Protein AF-A0A8I1QF24-F1 (afdb_monomer)

pLDDT: mean 82.17, std 10.07, range [38.69, 92.88]

Sequence (279 aa):
MTAKPRIFTRRELYDLIWSMPISKLATDFGISDRGLAKICERHRVTGPTRGYWAKLAAGKKVKQSIFREVDDPVLNRIIINSSLAQLPDGMEEVLKAAKAERIARRTLQPEETSASFEIVEQPHKAIAATARSLRGSKPNGWGVVSAVGEGMCGIAVHQRTAERVVSFLHQLASKLQERGFQLIPEGQRMALVVGPDKIAFTVTERSRGEKHEPTDDELELQAKYDQQADRARRRDDWSAYTSLFGKKAYPEIDIVYSGQLVFSVEGYSHGLRRTFADG

Secondary structure (DSSP, 8-state):
-PPPPEEE-HHHHHHHHHHS-HHHHHHHHTS-HHHHHHHHHHTT-PPPPTTHHHHHHTT----PPPPPP---HHHH-EEE--SSTTSPTTHHHHHHHHHHHHHHHHH--------PPPP-SS--TTTHHHHHHHHHSPP-TTSEEEE-STTSB-EEEEGGGHHHHHHHHHHHHHHHHHTT-EEEE-BSSEEEEETTEEEEEEEEEEEEEEE----HHHHHHHHHHHHHHHHHHHTT-HHHHHHHTT--SS-SEEEEEEEEEEEEEE-SSTTT-EEEE--

Foldseek 3Di:
DQDDKDKAFLVRLLVVLVVDPLCVVCVVLQHHSVVSVVLCVVLVRDHDDVCQVVCVVVVHDDDDDDDDDDPDPVSGIGIRGNPRRPDPPPVVVVVVVVVVVVVVVVVPPPPLPVPDFDQDPDADPLANQVLCQLVVDDADPQQWGFQADASHAQEIDHNVLSRVVRRVVRVVQVVCVVVVWHWHRRRNHIWIDDPPDTKTKHKYFDKDWDFDDDDPVQVVVLVVLVVQLVVCVVVVNPVSNVVSPPDHSDDRTRIDGPSKMKMWIDDPDPPRTDIDISD

Structure (mmCIF, N/CA/C/O backbone):
data_AF-A0A8I1QF24-F1
#
_entry.id   AF-A0A8I1QF24-F1
#
loop_
_atom_site.group_PDB
_atom_site.id
_atom_site.type_symbol
_atom_site.label_atom_id
_atom_site.label_alt_id
_atom_site.label_comp_id
_atom_site.label_asym_id
_atom_site.label_entity_id
_atom_site.label_seq_id
_atom_site.pdbx_PDB_ins_code
_atom_site.Cartn_x
_atom_site.Cartn_y
_atom_site.Cartn_z
_atom_site.occupancy
_atom_site.B_iso_or_equiv
_atom_site.auth_seq_id
_atom_site.auth_comp_id
_atom_site.auth_asym_id
_atom_site.auth_atom_id
_atom_site.pdbx_PDB_model_num
ATOM 1 N N . MET A 1 1 ? -5.418 11.807 -49.683 1.00 38.69 1 MET A N 1
ATOM 2 C CA . MET A 1 1 ? -4.218 11.170 -50.286 1.00 38.69 1 MET A CA 1
ATOM 3 C C . MET A 1 1 ? -3.925 9.890 -49.511 1.00 38.69 1 MET A C 1
ATOM 5 O O . MET A 1 1 ? -3.579 9.976 -48.343 1.00 38.69 1 MET A O 1
ATOM 9 N N . THR A 1 2 ? -4.126 8.710 -50.100 1.00 47.59 2 THR A N 1
ATOM 10 C CA . THR A 1 2 ? -3.905 7.417 -49.423 1.00 47.59 2 THR A CA 1
ATOM 11 C C . THR A 1 2 ? -2.427 7.244 -49.066 1.00 47.59 2 THR A C 1
ATOM 13 O O . THR A 1 2 ? -1.587 7.187 -49.966 1.00 47.59 2 THR A O 1
ATOM 16 N N . ALA A 1 3 ? -2.082 7.166 -47.776 1.00 60.09 3 ALA A N 1
ATOM 17 C CA . ALA A 1 3 ? -0.690 6.934 -47.389 1.00 60.09 3 ALA A CA 1
ATOM 18 C C . ALA A 1 3 ? -0.242 5.532 -47.821 1.00 60.09 3 ALA A C 1
ATOM 20 O O . ALA A 1 3 ? -0.889 4.527 -47.523 1.00 60.09 3 ALA A O 1
ATOM 21 N N . LYS A 1 4 ? 0.888 5.478 -48.528 1.00 70.94 4 LYS A N 1
ATOM 22 C CA . LYS A 1 4 ? 1.505 4.241 -49.007 1.00 70.94 4 LYS A CA 1
ATOM 23 C C . LYS A 1 4 ? 1.978 3.388 -47.814 1.00 70.94 4 LYS A C 1
ATOM 25 O O . LYS A 1 4 ? 2.558 3.950 -46.880 1.00 70.94 4 LYS A O 1
ATOM 30 N N . PRO A 1 5 ? 1.771 2.056 -47.830 1.00 79.94 5 PRO A N 1
ATOM 31 C CA . PRO A 1 5 ? 2.286 1.175 -46.787 1.00 79.94 5 PRO A CA 1
ATOM 32 C C . PRO A 1 5 ? 3.814 1.251 -46.733 1.00 79.94 5 PRO A C 1
ATOM 34 O O . PRO A 1 5 ? 4.480 1.198 -47.772 1.00 79.94 5 PRO A O 1
ATOM 37 N N . ARG A 1 6 ? 4.370 1.379 -45.525 1.00 87.12 6 ARG A N 1
ATOM 38 C CA . ARG A 1 6 ? 5.824 1.363 -45.321 1.00 87.12 6 ARG A CA 1
ATOM 39 C C . ARG A 1 6 ? 6.280 -0.077 -45.146 1.00 87.12 6 ARG A C 1
ATOM 41 O O . ARG A 1 6 ? 5.687 -0.819 -44.365 1.00 87.12 6 ARG A O 1
ATOM 48 N N . ILE A 1 7 ? 7.310 -0.462 -45.888 1.00 90.50 7 ILE A N 1
ATOM 49 C CA . ILE A 1 7 ? 7.887 -1.804 -45.846 1.00 90.50 7 ILE A CA 1
ATOM 50 C C . ILE A 1 7 ? 9.274 -1.675 -45.235 1.00 90.50 7 ILE A C 1
ATOM 52 O O . ILE A 1 7 ? 10.057 -0.850 -45.695 1.00 90.50 7 ILE A O 1
ATOM 56 N N . PHE A 1 8 ? 9.545 -2.476 -44.211 1.00 91.31 8 PHE A N 1
ATOM 57 C CA . PHE A 1 8 ? 10.828 -2.522 -43.523 1.00 91.31 8 PHE A CA 1
ATOM 58 C C . PHE A 1 8 ? 11.332 -3.954 -43.439 1.00 91.31 8 PHE A C 1
ATOM 60 O O . PHE A 1 8 ? 10.540 -4.899 -43.317 1.00 91.31 8 PHE A O 1
ATOM 67 N N . THR A 1 9 ? 12.651 -4.102 -43.423 1.00 92.50 9 THR A N 1
ATOM 68 C CA . THR A 1 9 ? 13.275 -5.341 -42.968 1.00 92.50 9 THR A CA 1
ATOM 69 C C . THR A 1 9 ? 13.287 -5.425 -41.442 1.00 92.50 9 THR A C 1
ATOM 71 O O . THR A 1 9 ? 13.170 -4.423 -40.727 1.00 92.50 9 THR A O 1
ATOM 74 N N . ARG A 1 10 ? 13.456 -6.638 -40.904 1.00 92.88 10 ARG A N 1
ATOM 75 C CA . ARG A 1 10 ? 13.591 -6.847 -39.453 1.00 92.88 10 ARG A CA 1
ATOM 76 C C . ARG A 1 10 ? 14.782 -6.080 -38.866 1.00 92.88 10 ARG A C 1
ATOM 78 O O . ARG A 1 10 ? 14.684 -5.573 -37.749 1.00 92.88 10 ARG A O 1
ATOM 85 N N . ARG A 1 11 ? 15.878 -5.977 -39.627 1.00 90.94 11 ARG A N 1
ATOM 86 C CA . ARG A 1 11 ? 17.074 -5.208 -39.263 1.00 90.94 11 ARG A CA 1
ATOM 87 C C . ARG A 1 11 ? 16.791 -3.710 -39.240 1.00 90.94 11 ARG A C 1
ATOM 89 O O . ARG A 1 11 ? 17.046 -3.068 -38.229 1.00 90.94 11 ARG A O 1
ATOM 96 N N . GLU A 1 12 ? 16.192 -3.182 -40.302 1.00 91.12 12 GLU A N 1
ATOM 97 C CA . GLU A 1 12 ? 15.838 -1.760 -40.394 1.00 91.12 12 GLU A CA 1
ATOM 98 C C . GLU A 1 12 ? 14.905 -1.330 -39.262 1.00 91.12 12 GLU A C 1
ATOM 100 O O . GLU A 1 12 ? 15.130 -0.301 -38.626 1.00 91.12 12 GLU A O 1
ATOM 105 N N . LEU A 1 13 ? 13.875 -2.131 -38.967 1.00 91.25 13 LEU A N 1
ATOM 106 C CA . LEU A 1 13 ? 12.952 -1.807 -37.884 1.00 91.25 13 LEU A CA 1
ATOM 107 C C . LEU A 1 13 ? 13.651 -1.835 -36.519 1.00 91.25 13 LEU A C 1
ATOM 109 O O . LEU A 1 13 ? 13.391 -0.971 -35.682 1.00 91.25 13 LEU A O 1
ATOM 113 N N . TYR A 1 14 ? 14.545 -2.802 -36.298 1.00 92.12 14 TYR A N 1
ATOM 114 C CA . TYR A 1 14 ? 15.377 -2.839 -35.101 1.00 92.12 14 TYR A CA 1
ATOM 115 C C . TYR A 1 14 ? 16.208 -1.550 -34.981 1.00 92.12 14 TYR A C 1
ATOM 117 O O . TYR A 1 14 ? 16.125 -0.871 -33.959 1.00 92.12 14 TYR A O 1
ATOM 125 N N . ASP A 1 15 ? 16.928 -1.151 -36.028 1.00 91.50 15 ASP A N 1
ATOM 126 C CA . ASP A 1 15 ? 17.779 0.046 -36.002 1.00 91.50 15 ASP A CA 1
ATOM 127 C C . ASP A 1 15 ? 16.986 1.332 -35.744 1.00 91.50 15 ASP A C 1
ATOM 129 O O . ASP A 1 15 ? 17.403 2.193 -34.963 1.00 91.50 15 ASP A O 1
ATOM 133 N N . LEU A 1 16 ? 15.784 1.435 -36.308 1.00 91.12 16 LEU A N 1
ATOM 134 C CA . LEU A 1 16 ? 14.881 2.555 -36.051 1.00 91.12 16 LEU A CA 1
ATOM 135 C C . LEU A 1 16 ? 14.471 2.624 -34.575 1.00 91.12 16 LEU A C 1
ATOM 137 O O . LEU A 1 16 ? 14.597 3.671 -33.943 1.00 91.12 16 LEU A O 1
ATOM 141 N N . ILE A 1 17 ? 14.053 1.503 -33.992 1.00 91.00 17 ILE A N 1
ATOM 142 C CA . ILE A 1 17 ? 13.599 1.430 -32.593 1.00 91.00 17 ILE A CA 1
ATOM 143 C C . ILE A 1 17 ? 14.720 1.729 -31.589 1.00 91.00 17 ILE A C 1
ATOM 145 O O . ILE A 1 17 ? 14.453 2.208 -30.482 1.00 91.00 17 ILE A O 1
ATOM 149 N N . TRP A 1 18 ? 15.968 1.445 -31.960 1.00 90.25 18 TRP A N 1
ATOM 150 C CA . TRP A 1 18 ? 17.142 1.745 -31.142 1.00 90.25 18 TRP A CA 1
ATOM 151 C C . TRP A 1 18 ? 17.725 3.140 -31.382 1.00 90.25 18 TRP A C 1
ATOM 153 O O . TRP A 1 18 ? 18.475 3.617 -30.533 1.00 90.25 18 TRP A O 1
ATOM 163 N N . SER A 1 19 ? 17.351 3.821 -32.469 1.00 89.12 19 SER A N 1
ATOM 164 C CA . SER A 1 19 ? 17.770 5.205 -32.739 1.00 89.12 19 SER A CA 1
ATOM 165 C C . SER A 1 19 ? 16.830 6.250 -32.136 1.00 89.12 19 SER A C 1
ATOM 167 O O . SER A 1 19 ? 17.284 7.332 -31.765 1.00 89.12 19 SER A O 1
ATOM 169 N N . MET A 1 20 ? 15.540 5.938 -31.964 1.00 88.50 20 MET A N 1
ATOM 170 C CA . MET A 1 20 ? 14.584 6.880 -31.378 1.00 88.50 20 MET A CA 1
ATOM 171 C C . MET A 1 20 ? 13.439 6.213 -30.593 1.00 88.50 20 MET A C 1
ATOM 173 O O . MET A 1 20 ? 13.141 5.034 -30.785 1.00 88.50 20 MET A O 1
ATOM 177 N N . PRO A 1 21 ? 12.752 6.957 -29.699 1.00 89.44 21 PRO A N 1
ATOM 178 C CA . PRO A 1 21 ? 11.626 6.426 -28.939 1.00 89.44 21 PRO A CA 1
ATOM 179 C C . PRO A 1 21 ? 10.495 5.891 -29.823 1.00 89.44 21 PRO A C 1
ATOM 181 O O . PRO A 1 21 ? 10.049 6.563 -30.752 1.00 89.44 21 PRO A O 1
ATOM 184 N N . ILE A 1 22 ? 9.958 4.724 -29.448 1.00 88.12 22 ILE A N 1
ATOM 185 C CA . ILE A 1 22 ? 8.816 4.065 -30.109 1.00 88.12 22 ILE A CA 1
ATOM 186 C C . ILE A 1 22 ? 7.623 5.016 -30.275 1.00 88.12 22 ILE A C 1
ATOM 188 O O . ILE A 1 22 ? 6.941 4.944 -31.288 1.00 88.12 22 ILE A O 1
ATOM 192 N N . SER A 1 23 ? 7.390 5.925 -29.325 1.00 86.94 23 SER A N 1
ATOM 193 C CA . SER A 1 23 ? 6.305 6.909 -29.402 1.00 86.94 23 SER A CA 1
ATOM 194 C C . SER A 1 23 ? 6.458 7.903 -30.558 1.00 86.94 23 SER A C 1
ATOM 196 O O . SER A 1 23 ? 5.472 8.271 -31.197 1.00 86.94 23 SER A O 1
ATOM 198 N N . LYS A 1 24 ? 7.694 8.311 -30.873 1.00 88.31 24 LYS A N 1
ATOM 199 C CA . LYS A 1 24 ? 7.975 9.166 -32.035 1.00 88.31 24 LYS A CA 1
ATOM 200 C C . LYS A 1 24 ? 7.776 8.386 -33.333 1.00 88.31 24 LYS A C 1
ATOM 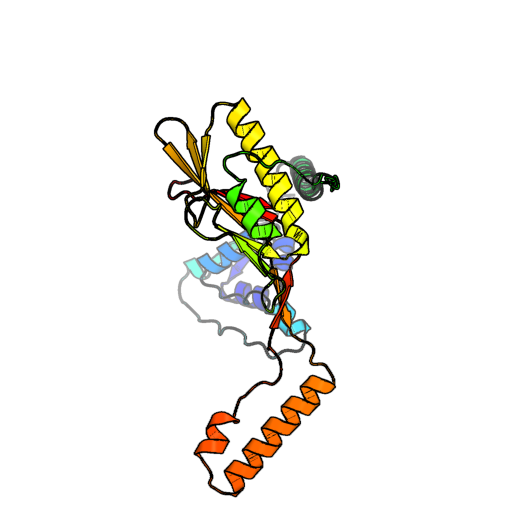202 O O . LYS A 1 24 ? 6.982 8.806 -34.165 1.00 88.31 24 LYS A O 1
ATOM 207 N N . LEU A 1 25 ? 8.377 7.198 -33.437 1.00 89.56 25 LEU A N 1
ATOM 208 C CA . LEU A 1 25 ? 8.222 6.325 -34.610 1.00 89.56 25 LEU A CA 1
ATOM 209 C C . LEU A 1 25 ? 6.763 5.985 -34.898 1.00 89.56 25 LEU A C 1
ATOM 211 O O . LEU A 1 25 ? 6.335 6.011 -36.043 1.00 89.56 25 LEU A O 1
ATOM 215 N N . ALA A 1 26 ? 5.988 5.664 -33.863 1.00 87.62 26 ALA A N 1
ATOM 216 C CA . ALA A 1 26 ? 4.581 5.330 -34.012 1.00 87.62 26 ALA A CA 1
ATOM 217 C C . ALA A 1 26 ? 3.787 6.515 -34.583 1.00 87.62 26 ALA A C 1
ATOM 219 O O . ALA A 1 26 ? 2.996 6.326 -35.509 1.00 87.62 26 ALA A O 1
ATOM 220 N N . THR A 1 27 ? 4.075 7.731 -34.106 1.00 86.06 27 THR A N 1
ATOM 221 C CA . THR A 1 27 ? 3.504 8.975 -34.643 1.00 86.06 27 THR A CA 1
ATOM 222 C C . THR A 1 27 ? 3.876 9.157 -36.117 1.00 86.06 27 THR A C 1
ATOM 224 O O . THR A 1 27 ? 2.988 9.333 -36.949 1.00 86.06 27 THR A O 1
ATOM 227 N N . ASP A 1 28 ? 5.157 9.006 -36.464 1.00 85.44 28 ASP A N 1
ATOM 228 C CA . ASP A 1 28 ? 5.651 9.136 -37.844 1.00 85.44 28 ASP A CA 1
ATOM 229 C C . ASP A 1 28 ? 5.072 8.072 -38.786 1.00 85.44 28 ASP A C 1
ATOM 231 O O . ASP A 1 28 ? 4.938 8.294 -39.993 1.00 85.44 28 ASP A O 1
ATOM 235 N N . PHE A 1 29 ? 4.751 6.894 -38.247 1.00 85.50 29 PHE A N 1
ATOM 236 C CA . PHE A 1 29 ? 4.163 5.766 -38.970 1.00 85.50 29 PHE A CA 1
ATOM 237 C C . PHE A 1 29 ? 2.630 5.825 -39.017 1.00 85.50 29 PHE A C 1
ATOM 239 O O . PHE A 1 29 ? 2.014 5.024 -39.720 1.00 85.50 29 PHE A O 1
ATOM 246 N N . GLY A 1 30 ? 2.005 6.765 -38.302 1.00 81.25 30 GLY A N 1
ATOM 247 C CA . GLY A 1 30 ? 0.552 6.904 -38.235 1.00 81.25 30 GLY A CA 1
ATOM 248 C C . GLY A 1 30 ? -0.147 5.733 -37.533 1.00 81.25 30 GLY A C 1
ATOM 249 O O . GLY A 1 30 ? -1.263 5.359 -37.906 1.00 81.25 30 GLY A O 1
ATOM 250 N N . ILE A 1 31 ? 0.515 5.126 -36.543 1.00 86.50 31 ILE A N 1
ATOM 251 C CA . ILE A 1 31 ? -0.003 4.021 -35.725 1.00 86.50 31 ILE A CA 1
ATOM 252 C C . ILE A 1 31 ? 0.159 4.325 -34.232 1.00 86.50 31 ILE A C 1
ATOM 254 O O . ILE A 1 31 ? 0.856 5.249 -33.834 1.00 86.50 31 ILE A O 1
ATOM 258 N N . SER A 1 32 ? -0.490 3.542 -33.371 1.00 85.19 32 SER A N 1
ATOM 259 C CA . SER A 1 32 ? -0.301 3.684 -31.921 1.00 85.19 32 SER A CA 1
ATOM 260 C C . SER A 1 32 ? 1.009 3.048 -31.448 1.00 85.19 32 SER A C 1
ATOM 262 O O . SER A 1 32 ? 1.427 2.021 -31.986 1.00 85.19 32 SER A O 1
ATOM 264 N N . ASP A 1 33 ? 1.593 3.574 -30.368 1.00 85.94 33 ASP A N 1
ATOM 265 C CA . ASP A 1 33 ? 2.784 3.018 -29.702 1.00 85.94 33 ASP A CA 1
ATOM 266 C C . ASP A 1 33 ? 2.629 1.521 -29.404 1.00 85.94 33 ASP A C 1
ATOM 268 O O . ASP A 1 33 ? 3.532 0.716 -29.634 1.00 85.94 33 ASP A O 1
ATOM 272 N N . ARG A 1 34 ? 1.439 1.124 -28.930 1.00 86.81 34 ARG A N 1
ATOM 273 C CA . ARG A 1 34 ? 1.103 -0.278 -28.649 1.00 86.81 34 ARG A CA 1
ATOM 274 C C . ARG A 1 34 ? 0.968 -1.100 -29.931 1.00 86.81 34 ARG A C 1
ATOM 276 O O . ARG A 1 34 ? 1.299 -2.281 -29.922 1.00 86.81 34 ARG A O 1
ATOM 283 N N . GLY A 1 35 ? 0.485 -0.498 -31.016 1.00 87.44 35 GLY A N 1
ATOM 284 C CA . GLY A 1 35 ? 0.449 -1.114 -32.340 1.00 87.44 35 GLY A CA 1
ATOM 285 C C . GLY A 1 35 ? 1.853 -1.399 -32.866 1.00 87.44 35 GLY A C 1
ATOM 286 O O . GLY A 1 35 ? 2.127 -2.530 -33.261 1.00 87.44 35 GLY A O 1
ATOM 287 N N . LEU A 1 36 ? 2.759 -0.420 -32.775 1.00 89.69 36 LEU A N 1
ATOM 288 C CA . LEU A 1 36 ? 4.158 -0.597 -33.165 1.00 89.69 36 LEU A CA 1
ATOM 289 C C . LEU A 1 36 ? 4.833 -1.671 -32.304 1.00 89.69 36 LEU A C 1
ATOM 291 O O . LEU A 1 36 ? 5.449 -2.582 -32.847 1.00 89.69 36 LEU A O 1
ATOM 295 N N . ALA A 1 37 ? 4.635 -1.650 -30.983 1.00 88.94 37 ALA A N 1
ATOM 296 C CA . ALA A 1 37 ? 5.172 -2.673 -30.085 1.00 88.94 37 ALA A CA 1
ATOM 297 C C . ALA A 1 37 ? 4.692 -4.095 -30.441 1.00 88.94 37 ALA A C 1
ATOM 299 O O . ALA A 1 37 ? 5.500 -5.020 -30.483 1.00 88.94 37 ALA A O 1
ATOM 300 N N . LYS A 1 38 ? 3.404 -4.266 -30.771 1.00 90.44 38 LYS A N 1
ATOM 301 C CA . LYS A 1 38 ? 2.852 -5.557 -31.224 1.00 90.44 38 LYS A CA 1
ATOM 302 C C . LYS A 1 38 ? 3.468 -6.035 -32.540 1.00 90.44 38 LYS A C 1
ATOM 304 O O . LYS A 1 38 ? 3.662 -7.234 -32.721 1.00 90.44 38 LYS A O 1
ATOM 309 N N . ILE A 1 39 ? 3.759 -5.118 -33.465 1.00 90.62 39 ILE A N 1
ATOM 310 C CA . ILE A 1 39 ? 4.460 -5.443 -34.716 1.00 90.62 39 ILE A CA 1
ATOM 311 C C . ILE A 1 39 ? 5.878 -5.932 -34.396 1.00 90.62 39 ILE A C 1
ATOM 313 O O . ILE A 1 39 ? 6.288 -6.979 -34.889 1.00 90.62 39 ILE A O 1
ATOM 317 N N . CYS A 1 40 ? 6.595 -5.239 -33.511 1.00 90.31 40 CYS A N 1
ATOM 318 C CA . CYS A 1 40 ? 7.940 -5.642 -33.093 1.00 90.31 40 CYS A CA 1
ATOM 319 C C . CYS A 1 40 ? 7.941 -7.040 -32.470 1.00 90.31 40 CYS A C 1
ATOM 321 O O . CYS A 1 40 ? 8.756 -7.880 -32.837 1.00 90.31 40 CYS A O 1
ATOM 323 N N . GLU A 1 41 ? 6.988 -7.308 -31.576 1.00 90.25 41 GLU A N 1
ATOM 324 C CA . GLU A 1 41 ? 6.818 -8.607 -30.925 1.00 90.25 41 GLU A CA 1
ATOM 325 C C . GLU A 1 41 ? 6.544 -9.723 -31.942 1.00 90.25 41 GLU A C 1
ATOM 327 O O . GLU A 1 41 ? 7.236 -10.743 -31.941 1.00 90.25 41 GLU A O 1
ATOM 332 N N . ARG A 1 42 ? 5.610 -9.501 -32.879 1.00 90.12 42 ARG A N 1
ATOM 333 C CA . ARG A 1 42 ? 5.282 -10.459 -33.948 1.00 90.12 42 ARG A CA 1
ATOM 334 C C . ARG A 1 42 ? 6.493 -10.801 -34.816 1.00 90.12 42 ARG A C 1
ATOM 336 O O . ARG A 1 42 ? 6.682 -11.962 -35.159 1.00 90.12 42 ARG A O 1
ATOM 343 N N . HIS A 1 43 ? 7.318 -9.804 -35.134 1.00 89.69 43 HIS A N 1
ATOM 344 C CA . HIS A 1 43 ? 8.525 -9.965 -35.951 1.00 89.69 43 HIS A CA 1
ATOM 345 C C . HIS A 1 43 ? 9.788 -10.267 -35.126 1.00 89.69 43 HIS A C 1
ATOM 347 O O . HIS A 1 43 ? 10.902 -10.250 -35.653 1.00 89.69 43 HIS A O 1
ATOM 353 N N . ARG A 1 44 ? 9.641 -10.558 -33.824 1.00 89.31 44 ARG A N 1
ATOM 354 C CA . ARG A 1 44 ? 10.745 -10.870 -32.900 1.00 89.31 44 ARG A CA 1
ATOM 355 C C . ARG A 1 44 ? 11.858 -9.814 -32.920 1.00 89.31 44 ARG A C 1
ATOM 357 O O . ARG A 1 44 ? 13.046 -10.137 -32.837 1.00 89.31 44 ARG A O 1
ATOM 364 N N . VAL A 1 45 ? 11.479 -8.550 -33.081 1.00 89.00 45 VAL A N 1
ATOM 365 C CA . VAL A 1 45 ? 12.363 -7.389 -32.978 1.00 89.00 45 VAL A CA 1
ATOM 366 C C . VAL A 1 45 ? 12.410 -6.972 -31.516 1.00 89.00 45 VAL A C 1
ATOM 368 O O . VAL A 1 45 ? 11.410 -6.534 -30.946 1.00 89.00 45 VAL A O 1
ATOM 371 N N . THR A 1 46 ? 13.573 -7.124 -30.889 1.00 88.50 46 THR A N 1
ATOM 372 C CA . THR A 1 46 ? 13.768 -6.702 -29.502 1.00 88.50 46 THR A CA 1
ATOM 373 C C . THR A 1 46 ? 13.926 -5.186 -29.443 1.00 88.50 46 THR A C 1
ATOM 375 O O . THR A 1 46 ? 14.822 -4.616 -30.065 1.00 88.50 46 THR A O 1
ATOM 378 N N . GLY A 1 47 ? 13.043 -4.530 -28.694 1.00 85.38 47 GLY A N 1
ATOM 379 C CA . GLY A 1 47 ? 13.095 -3.090 -28.453 1.00 85.38 47 GLY A CA 1
ATOM 380 C C . GLY A 1 47 ? 13.736 -2.725 -27.108 1.00 85.38 47 GLY A C 1
ATOM 381 O O . GLY A 1 47 ? 13.951 -3.596 -26.257 1.00 85.38 47 GLY A O 1
ATOM 382 N N . PRO A 1 48 ? 14.018 -1.432 -26.881 1.00 85.06 48 PRO A N 1
ATOM 383 C CA . PRO A 1 48 ? 14.515 -0.931 -25.613 1.00 85.06 48 PRO A CA 1
ATOM 384 C C . PRO A 1 48 ? 13.499 -1.170 -24.490 1.00 85.06 48 PRO A C 1
ATOM 386 O O . PRO A 1 48 ? 12.287 -1.028 -24.667 1.00 85.06 48 PRO A O 1
ATOM 389 N N . THR A 1 49 ? 13.998 -1.512 -23.301 1.00 82.44 49 THR A N 1
ATOM 390 C CA . THR A 1 49 ? 13.150 -1.724 -22.121 1.00 82.44 49 THR A CA 1
ATOM 391 C C . THR A 1 49 ? 12.487 -0.426 -21.664 1.00 82.44 49 THR A C 1
ATOM 393 O O . THR A 1 49 ? 12.941 0.685 -21.963 1.00 82.44 49 THR A O 1
ATOM 396 N N . ARG A 1 50 ? 11.402 -0.549 -20.888 1.00 77.75 50 ARG A N 1
ATOM 397 C CA . ARG A 1 50 ? 10.727 0.615 -20.306 1.00 77.75 50 ARG A CA 1
ATOM 398 C C . ARG A 1 50 ? 11.731 1.444 -19.497 1.00 77.75 50 ARG A C 1
ATOM 400 O O . ARG A 1 50 ? 12.397 0.940 -18.596 1.00 77.75 50 ARG A O 1
ATOM 407 N N . GLY A 1 51 ? 11.834 2.728 -19.837 1.00 81.56 51 GLY A N 1
ATOM 408 C CA . GLY A 1 51 ? 12.755 3.662 -19.190 1.00 81.56 51 GLY A CA 1
ATOM 409 C C . GLY A 1 51 ? 14.186 3.657 -19.737 1.00 81.56 51 GLY A C 1
ATOM 410 O O . GLY A 1 51 ? 14.998 4.414 -19.218 1.00 81.56 51 GLY A O 1
ATOM 411 N N . TYR A 1 52 ? 14.510 2.879 -20.779 1.00 88.25 52 TYR A N 1
ATOM 412 C CA . TYR A 1 52 ? 15.814 2.942 -21.461 1.00 88.25 52 TYR A CA 1
ATOM 413 C C . TYR A 1 52 ? 16.174 4.377 -21.872 1.00 88.25 52 TYR A C 1
ATOM 415 O O . TYR A 1 52 ? 17.213 4.888 -21.468 1.00 88.25 52 TYR A O 1
ATOM 423 N N . TRP A 1 53 ? 15.271 5.058 -22.584 1.00 87.19 53 TRP A N 1
ATOM 424 C CA . TRP A 1 53 ? 15.478 6.434 -23.049 1.00 87.19 53 TRP A CA 1
ATOM 425 C C . TRP A 1 53 ? 15.621 7.440 -21.900 1.00 87.19 53 TRP A C 1
ATOM 427 O O . TRP A 1 53 ? 16.446 8.342 -21.978 1.00 87.19 53 TRP A O 1
ATOM 437 N N . ALA A 1 54 ? 14.886 7.246 -20.800 1.00 87.19 54 ALA A N 1
ATOM 438 C CA . ALA A 1 54 ? 15.021 8.077 -19.603 1.00 87.19 54 ALA A CA 1
ATOM 439 C C . ALA A 1 54 ? 16.377 7.865 -18.906 1.00 87.19 54 ALA A C 1
ATOM 441 O O . ALA A 1 54 ? 17.006 8.821 -18.466 1.00 87.19 54 ALA A O 1
ATOM 442 N N . LYS A 1 55 ? 16.859 6.616 -18.835 1.00 87.06 55 LYS A N 1
ATOM 443 C CA . LYS A 1 55 ? 18.187 6.290 -18.292 1.00 87.06 55 LYS A CA 1
ATOM 444 C C . LYS A 1 55 ? 19.307 6.857 -19.166 1.00 87.06 55 LYS A C 1
ATOM 446 O O . LYS A 1 55 ? 20.264 7.386 -18.612 1.00 87.06 55 LYS A O 1
ATOM 451 N N . LEU A 1 56 ? 19.164 6.773 -20.491 1.00 86.62 56 LEU A N 1
ATOM 452 C CA . LEU A 1 56 ? 20.115 7.338 -21.449 1.00 86.62 56 LEU A CA 1
ATOM 453 C C . LEU A 1 56 ? 20.193 8.868 -21.315 1.00 86.62 56 LEU A C 1
ATOM 455 O O . LEU A 1 56 ? 21.286 9.408 -21.198 1.00 86.62 56 LEU A O 1
ATOM 459 N N . ALA A 1 57 ? 19.045 9.552 -21.239 1.00 87.06 57 ALA A N 1
ATOM 460 C CA . ALA A 1 57 ? 18.985 10.999 -21.012 1.00 87.06 57 ALA A CA 1
ATOM 461 C C . ALA A 1 57 ? 19.589 11.417 -19.658 1.00 87.06 57 ALA A C 1
ATOM 463 O O . ALA A 1 57 ? 20.203 12.471 -19.553 1.00 87.06 57 ALA A O 1
ATOM 464 N N . ALA A 1 58 ? 19.470 10.567 -18.634 1.00 89.06 58 ALA A N 1
ATOM 465 C CA . ALA A 1 58 ? 20.084 10.766 -17.321 1.00 89.06 58 ALA A CA 1
ATOM 466 C C . ALA A 1 58 ? 21.580 10.372 -17.260 1.00 89.06 58 ALA A C 1
ATOM 468 O O . ALA A 1 58 ? 22.119 10.216 -16.164 1.00 89.06 58 ALA A O 1
ATOM 469 N N . GLY A 1 59 ? 22.237 10.129 -18.402 1.00 89.00 59 GLY A N 1
ATOM 470 C CA . GLY A 1 59 ? 23.665 9.792 -18.480 1.00 89.00 59 GLY A CA 1
ATOM 471 C C . GLY A 1 59 ? 24.041 8.416 -17.916 1.00 89.00 59 GLY A C 1
ATOM 472 O O . GLY A 1 59 ? 25.218 8.132 -17.694 1.00 89.00 59 GLY A O 1
ATOM 473 N N . LYS A 1 60 ? 23.068 7.534 -17.656 1.00 86.25 60 LYS A N 1
ATOM 474 C CA . LYS A 1 60 ? 23.334 6.198 -17.104 1.00 86.25 60 LYS A CA 1
ATOM 475 C C . LYS A 1 60 ? 23.795 5.245 -18.204 1.00 86.25 60 LYS A C 1
ATOM 477 O O . LYS A 1 60 ? 23.258 5.245 -19.309 1.00 86.25 60 LYS A O 1
ATOM 482 N N . LYS A 1 61 ? 24.733 4.352 -17.869 1.00 84.62 61 LYS A N 1
ATOM 483 C CA . LYS A 1 61 ? 25.148 3.259 -18.760 1.00 84.62 61 LYS A CA 1
ATOM 484 C C . LYS A 1 61 ? 23.953 2.341 -19.038 1.00 84.62 61 LYS A C 1
ATOM 486 O O . LYS A 1 61 ? 23.420 1.709 -18.126 1.00 84.62 61 LYS A O 1
ATOM 491 N N . VAL A 1 62 ? 23.545 2.260 -20.299 1.00 85.69 62 VAL A N 1
ATOM 492 C CA . VAL A 1 62 ? 22.465 1.388 -20.773 1.00 85.69 62 VAL A CA 1
ATOM 493 C C . VAL A 1 62 ? 23.025 0.330 -21.720 1.00 85.69 62 VAL A C 1
ATOM 495 O O . VAL A 1 62 ? 23.997 0.575 -22.428 1.00 85.69 62 VAL A O 1
ATOM 498 N N . LYS A 1 63 ? 22.435 -0.869 -21.711 1.00 83.81 63 LYS A N 1
ATOM 499 C CA . LYS A 1 63 ? 22.822 -1.964 -22.608 1.00 83.81 63 LYS A CA 1
ATOM 500 C C . LYS A 1 63 ? 21.784 -2.111 -23.712 1.00 83.81 63 LYS A C 1
ATOM 502 O O . LYS A 1 63 ? 20.601 -2.284 -23.417 1.00 83.81 63 LYS A O 1
ATOM 507 N N . GLN A 1 64 ? 22.242 -2.069 -24.957 1.00 85.12 64 GLN A N 1
ATOM 508 C CA . GLN A 1 64 ? 21.433 -2.418 -26.117 1.00 85.12 64 GLN A CA 1
ATOM 509 C C . GLN A 1 64 ? 21.348 -3.942 -26.256 1.00 85.12 64 GLN A C 1
ATOM 511 O O . GLN A 1 64 ? 22.342 -4.645 -26.071 1.00 85.12 64 GLN A O 1
ATOM 516 N N . SER A 1 65 ? 20.154 -4.471 -26.538 1.00 83.25 65 SER A N 1
ATOM 517 C CA . SER A 1 65 ? 19.987 -5.911 -26.764 1.00 83.25 65 SER A CA 1
ATOM 518 C C . SER A 1 65 ? 20.619 -6.289 -28.096 1.00 83.25 65 SER A C 1
ATOM 520 O O . SER A 1 65 ? 20.307 -5.639 -29.086 1.00 83.25 65 SER A O 1
ATOM 522 N N . ILE A 1 66 ? 21.426 -7.342 -28.159 1.00 84.31 66 ILE A N 1
ATOM 523 C CA . ILE A 1 66 ? 22.044 -7.794 -29.414 1.00 84.31 66 ILE A CA 1
ATOM 524 C C . ILE A 1 66 ? 20.954 -8.222 -30.410 1.00 84.31 66 ILE A C 1
ATOM 526 O O . ILE A 1 66 ? 20.048 -8.979 -30.052 1.00 84.31 66 ILE A O 1
ATOM 530 N N . PHE A 1 67 ? 21.046 -7.749 -31.655 1.00 86.00 67 PHE A N 1
ATOM 531 C CA . PHE A 1 67 ? 20.190 -8.220 -32.742 1.00 86.00 67 PHE A CA 1
ATOM 532 C C . PHE A 1 67 ? 20.578 -9.652 -33.120 1.00 86.00 67 PHE A C 1
ATOM 534 O O . PHE A 1 67 ? 21.729 -9.913 -33.456 1.00 86.00 67 PHE A O 1
ATOM 541 N N . ARG A 1 68 ? 19.621 -10.581 -33.060 1.00 85.00 68 ARG A N 1
ATOM 542 C CA . ARG A 1 68 ? 19.812 -11.952 -33.546 1.00 85.00 68 ARG A CA 1
ATOM 543 C C . ARG A 1 68 ? 19.227 -12.079 -34.938 1.00 85.00 68 ARG A C 1
ATOM 545 O O . ARG A 1 68 ? 18.007 -11.963 -35.080 1.00 85.00 68 ARG A O 1
ATOM 552 N N . GLU A 1 69 ? 20.071 -12.353 -35.921 1.00 83.94 69 GLU A N 1
ATOM 553 C CA . GLU A 1 69 ? 19.633 -12.703 -37.270 1.00 83.94 69 GLU A CA 1
ATOM 554 C C . GLU A 1 69 ? 18.844 -14.014 -37.250 1.00 83.94 69 GLU A C 1
ATOM 556 O O . GLU A 1 69 ? 19.139 -14.936 -36.490 1.00 83.94 69 GLU A O 1
ATOM 561 N N . VAL A 1 70 ? 17.758 -14.036 -38.017 1.00 85.00 70 VAL A N 1
ATOM 562 C CA . VAL A 1 70 ? 16.895 -15.202 -38.202 1.00 85.00 70 VAL A CA 1
ATOM 563 C C . VAL A 1 70 ? 16.534 -15.214 -39.677 1.00 85.00 70 VAL A C 1
ATOM 565 O O . VAL A 1 70 ? 15.926 -14.254 -40.158 1.00 85.00 70 VAL A O 1
ATOM 568 N N . ASP A 1 71 ? 16.895 -16.289 -40.368 1.00 79.81 71 ASP A N 1
ATOM 569 C CA . ASP A 1 71 ? 16.545 -16.507 -41.771 1.00 79.81 71 ASP A CA 1
ATOM 570 C C . ASP A 1 71 ? 15.113 -17.031 -41.882 1.00 79.81 71 ASP A C 1
ATOM 572 O O . ASP A 1 71 ? 14.856 -18.205 -42.130 1.00 79.81 71 ASP A O 1
ATOM 576 N N . ASP A 1 72 ? 14.160 -16.130 -41.652 1.00 86.56 72 ASP A N 1
ATOM 577 C CA . ASP A 1 72 ? 12.740 -16.372 -41.885 1.00 86.56 72 ASP A CA 1
ATOM 578 C C . ASP A 1 72 ? 12.179 -15.252 -42.784 1.00 86.56 72 ASP A C 1
ATOM 580 O O . ASP A 1 72 ? 12.096 -14.091 -42.352 1.00 86.56 72 ASP A O 1
ATOM 584 N N . PRO A 1 73 ? 11.778 -15.568 -44.031 1.00 85.00 73 PRO A N 1
ATOM 585 C CA . PRO A 1 73 ? 11.218 -14.596 -44.969 1.00 85.00 73 PRO A CA 1
ATOM 586 C C . PRO A 1 73 ? 9.979 -13.862 -44.437 1.00 85.00 73 PRO A C 1
ATOM 588 O O . PRO A 1 73 ? 9.758 -12.698 -44.778 1.00 85.00 73 PRO A O 1
ATOM 591 N N . VAL A 1 74 ? 9.178 -14.513 -43.587 1.00 84.12 74 VAL A N 1
ATOM 592 C CA . VAL A 1 74 ? 7.958 -13.936 -43.007 1.00 84.12 74 VAL A CA 1
ATOM 593 C C . VAL A 1 74 ? 8.311 -12.914 -41.930 1.00 84.12 74 VAL A C 1
ATOM 595 O O . VAL A 1 74 ? 7.715 -11.838 -41.867 1.00 84.12 74 VAL A O 1
ATOM 598 N N . LEU A 1 75 ? 9.313 -13.211 -41.099 1.00 86.94 75 LEU A N 1
ATOM 599 C CA . LEU A 1 75 ? 9.773 -12.280 -40.066 1.00 86.94 75 LEU A CA 1
ATOM 600 C C . LEU A 1 75 ? 10.519 -11.087 -40.666 1.00 86.94 75 LEU A C 1
ATOM 602 O O . LEU A 1 75 ? 10.414 -9.984 -40.128 1.00 86.94 75 LEU A O 1
ATOM 606 N N . ASN A 1 76 ? 11.227 -11.294 -41.778 1.00 90.00 76 ASN A N 1
ATOM 607 C CA . ASN A 1 76 ? 12.029 -10.265 -42.432 1.00 90.00 76 ASN A CA 1
ATOM 608 C C . ASN A 1 76 ? 11.226 -9.259 -43.254 1.00 90.00 76 ASN A C 1
ATOM 610 O O . ASN A 1 76 ? 11.774 -8.212 -43.582 1.00 90.00 76 ASN A O 1
ATOM 614 N N . ARG A 1 77 ? 9.948 -9.514 -43.551 1.00 90.75 77 ARG A N 1
ATOM 615 C CA . ARG A 1 77 ? 9.096 -8.566 -44.278 1.00 90.75 77 ARG A CA 1
ATOM 616 C C . ARG A 1 77 ? 8.051 -7.948 -43.358 1.00 90.75 77 ARG A C 1
ATOM 618 O O . ARG A 1 77 ? 7.024 -8.557 -43.073 1.00 90.75 77 ARG A O 1
ATOM 625 N N . ILE A 1 78 ? 8.285 -6.706 -42.943 1.00 90.25 78 ILE A N 1
ATOM 626 C CA . ILE A 1 78 ? 7.386 -5.970 -42.051 1.00 90.25 78 ILE A CA 1
ATOM 627 C C . ILE A 1 78 ? 6.641 -4.912 -42.851 1.00 90.25 78 ILE A C 1
ATOM 629 O O . ILE A 1 78 ? 7.258 -4.059 -43.482 1.00 90.25 78 ILE A O 1
ATOM 633 N N . ILE A 1 79 ? 5.310 -4.953 -42.817 1.00 88.81 79 ILE A N 1
ATOM 634 C CA . ILE A 1 79 ? 4.457 -3.975 -43.497 1.00 88.81 79 ILE A CA 1
ATOM 635 C C . ILE A 1 79 ? 3.695 -3.191 -42.437 1.00 88.81 79 ILE A C 1
ATOM 637 O O . ILE A 1 79 ? 2.914 -3.759 -41.671 1.00 88.81 79 ILE A O 1
ATOM 641 N N . ILE A 1 80 ? 3.927 -1.882 -42.393 1.00 88.00 80 ILE A N 1
ATOM 642 C CA . ILE A 1 80 ? 3.250 -0.966 -41.483 1.00 88.00 80 ILE A CA 1
ATOM 643 C C . ILE A 1 80 ? 2.279 -0.112 -42.292 1.00 88.00 80 ILE A C 1
ATOM 645 O O . ILE A 1 80 ? 2.676 0.751 -43.080 1.00 88.00 80 ILE A O 1
ATOM 649 N N . ASN A 1 81 ? 0.991 -0.365 -42.073 1.00 81.44 81 ASN A N 1
ATOM 650 C CA . ASN A 1 81 ? -0.090 0.433 -42.634 1.00 81.44 81 ASN A CA 1
ATOM 651 C C . ASN A 1 81 ? -0.406 1.578 -41.670 1.00 81.44 81 ASN A C 1
ATOM 653 O O . ASN A 1 81 ? -0.656 1.335 -40.488 1.00 81.44 81 ASN A O 1
ATOM 657 N N . SER A 1 82 ? -0.418 2.814 -42.174 1.00 72.38 82 SER A N 1
ATOM 658 C CA . SER A 1 82 ? -0.899 3.956 -41.396 1.00 72.38 82 SER A CA 1
ATOM 659 C C . SER A 1 82 ? -2.402 3.800 -41.185 1.00 72.38 82 SER A C 1
ATOM 661 O O . SER A 1 82 ? -3.190 3.957 -42.118 1.00 72.38 82 SER A O 1
ATOM 663 N N . SER A 1 83 ? -2.796 3.467 -39.955 1.00 65.50 83 SER A N 1
ATOM 664 C CA . SER A 1 83 ? -4.207 3.340 -39.576 1.00 65.50 83 SER A CA 1
ATOM 665 C C . SER A 1 83 ? -4.921 4.689 -39.624 1.00 65.50 83 SER A C 1
ATOM 667 O O . SER A 1 83 ? -6.137 4.713 -39.767 1.00 65.50 83 SER A O 1
ATOM 669 N N . LEU A 1 84 ? -4.181 5.794 -39.486 1.00 59.09 84 LEU A N 1
ATOM 670 C CA . LEU A 1 84 ? -4.733 7.147 -39.515 1.00 59.09 84 LEU A CA 1
ATOM 671 C C . LEU A 1 84 ? -5.004 7.642 -40.941 1.00 59.09 84 LEU A C 1
ATOM 673 O O . LEU A 1 84 ? -5.969 8.359 -41.162 1.00 59.09 84 LEU A O 1
ATOM 677 N N . ALA A 1 85 ? -4.201 7.226 -41.922 1.00 57.62 85 ALA A N 1
ATOM 678 C CA . ALA A 1 85 ? -4.339 7.684 -43.307 1.00 57.62 85 ALA A CA 1
ATOM 679 C C . ALA A 1 85 ? -5.386 6.919 -44.138 1.00 57.62 85 ALA A C 1
ATOM 681 O O . ALA A 1 85 ? -5.611 7.255 -45.300 1.00 57.62 85 ALA A O 1
ATOM 682 N N . GLN A 1 86 ? -5.970 5.861 -43.572 1.00 60.56 86 GLN A N 1
ATOM 683 C CA . GLN A 1 86 ? -7.066 5.088 -44.169 1.00 60.56 86 GLN A CA 1
ATOM 684 C C . GLN A 1 86 ? -8.436 5.482 -43.594 1.00 60.56 86 GLN A C 1
ATOM 686 O O . GLN A 1 86 ? -9.446 4.884 -43.961 1.00 60.56 86 GLN A O 1
ATOM 691 N N . LEU A 1 87 ? -8.479 6.454 -42.678 1.00 61.84 87 LEU A N 1
ATOM 692 C CA . LEU A 1 87 ? -9.729 6.942 -42.109 1.00 61.84 87 LEU A CA 1
ATOM 693 C C . LEU A 1 87 ? -10.454 7.832 -43.132 1.00 61.84 87 LEU A C 1
ATOM 695 O O . LEU A 1 87 ? -9.804 8.667 -43.761 1.00 61.84 87 LEU A O 1
ATOM 699 N N . PRO A 1 88 ? -11.779 7.676 -43.297 1.00 67.88 88 PRO A N 1
ATOM 700 C CA . PRO A 1 88 ? -12.591 8.609 -44.068 1.00 67.88 88 PRO A CA 1
ATOM 701 C C . PRO A 1 88 ? -12.482 10.033 -43.512 1.00 67.88 88 PRO A C 1
ATOM 703 O O . PRO A 1 88 ? -12.427 10.221 -42.288 1.00 67.88 88 PRO A O 1
ATOM 706 N N . ASP A 1 89 ? -12.490 11.022 -44.407 1.00 66.00 89 ASP A N 1
ATOM 707 C CA . ASP A 1 89 ? -12.479 12.440 -44.044 1.00 66.00 89 ASP A CA 1
ATOM 708 C C . ASP A 1 89 ? -13.652 12.737 -43.080 1.00 66.00 89 ASP A C 1
ATOM 710 O O . ASP A 1 89 ? -14.801 12.395 -43.357 1.00 66.00 89 ASP A O 1
ATOM 714 N N . GLY A 1 90 ? -13.349 13.300 -41.901 1.00 68.62 90 GLY A N 1
ATOM 715 C CA . GLY A 1 90 ? -14.314 13.596 -40.824 1.00 68.62 90 GLY A CA 1
ATOM 716 C C . GLY A 1 90 ? -14.189 12.730 -39.558 1.00 68.62 90 GLY A C 1
ATOM 717 O O . GLY A 1 90 ? -14.496 13.194 -38.461 1.00 68.62 90 GLY A O 1
ATOM 718 N N . MET A 1 91 ? -13.647 11.506 -39.638 1.00 68.38 91 MET A N 1
ATOM 719 C CA . MET A 1 91 ? -13.469 10.649 -38.445 1.00 68.38 91 MET A CA 1
ATOM 720 C C . MET A 1 91 ? -12.340 11.143 -37.520 1.00 68.38 91 MET A C 1
ATOM 722 O O . MET A 1 91 ? -12.316 10.848 -36.322 1.00 68.38 91 MET A O 1
ATOM 726 N N . GLU A 1 92 ? -11.399 11.924 -38.056 1.00 66.75 92 GLU A N 1
ATOM 727 C CA . GLU A 1 92 ? -10.302 12.508 -37.281 1.00 66.75 92 GLU A CA 1
ATOM 728 C C . GLU A 1 92 ? -10.812 13.487 -36.209 1.00 66.75 92 GLU A C 1
ATOM 730 O O . GLU A 1 92 ? -10.321 13.481 -35.078 1.00 66.75 92 GLU A O 1
ATOM 735 N N . GLU A 1 93 ? -11.835 14.280 -36.530 1.00 74.75 93 GLU A N 1
ATOM 736 C CA . GLU A 1 93 ? -12.469 15.214 -35.594 1.00 74.75 93 GLU A CA 1
ATOM 737 C C . GLU A 1 93 ? -13.216 14.468 -34.487 1.00 74.75 93 GLU A C 1
ATOM 739 O O . GLU A 1 93 ? -13.062 14.795 -33.310 1.00 74.75 93 GLU A O 1
ATOM 744 N N . VAL A 1 94 ? -13.925 13.391 -34.840 1.00 78.69 94 VAL A N 1
ATOM 745 C CA . VAL A 1 94 ? -14.621 12.517 -33.883 1.00 78.69 94 VAL A CA 1
ATOM 746 C C . VAL A 1 94 ? -13.634 11.880 -32.900 1.00 78.69 94 VAL A C 1
ATOM 748 O O . VAL A 1 94 ? -13.872 11.866 -31.692 1.00 78.69 94 VAL A O 1
ATOM 751 N N . LEU A 1 95 ? -12.486 11.392 -33.382 1.00 73.19 95 LEU A N 1
ATOM 752 C CA . LEU A 1 95 ? -11.447 10.812 -32.525 1.00 73.19 95 LEU A CA 1
ATOM 753 C C . LEU A 1 95 ? -10.778 11.861 -31.626 1.00 73.19 95 LEU A C 1
ATOM 755 O O . LEU A 1 95 ? -10.495 11.571 -30.459 1.00 73.19 95 LEU A O 1
ATOM 759 N N . LYS A 1 96 ? -10.534 13.076 -32.138 1.00 76.94 96 LYS A N 1
ATOM 760 C CA . LYS A 1 96 ? -10.013 14.199 -31.339 1.00 76.94 96 LYS A CA 1
ATOM 761 C C . LYS A 1 96 ? -11.001 14.589 -30.240 1.00 76.94 96 LYS A C 1
ATOM 763 O O . LYS A 1 96 ? -10.588 14.686 -29.083 1.00 76.94 96 LYS A O 1
ATOM 768 N N . ALA A 1 97 ? -12.285 14.718 -30.570 1.00 80.69 97 ALA A N 1
ATOM 769 C CA . ALA A 1 97 ? -13.351 15.019 -29.619 1.00 80.69 97 ALA A CA 1
ATOM 770 C C . ALA A 1 97 ? -13.487 13.925 -28.547 1.00 80.69 97 ALA A C 1
ATOM 772 O O . ALA A 1 97 ? -13.450 14.230 -27.360 1.00 80.69 97 ALA A O 1
ATOM 773 N N . ALA A 1 98 ? -13.514 12.645 -28.933 1.00 79.25 98 ALA A N 1
ATOM 774 C CA . ALA A 1 98 ? -13.588 11.526 -27.989 1.00 79.25 98 ALA A CA 1
ATOM 775 C C . ALA A 1 98 ? -12.358 11.445 -27.065 1.00 79.25 98 ALA A C 1
ATOM 777 O O . ALA A 1 98 ? -12.467 11.117 -25.880 1.00 79.25 98 ALA A O 1
ATOM 778 N N . LYS A 1 99 ? -11.161 11.757 -27.582 1.00 78.31 99 LYS A N 1
ATOM 779 C CA . LYS A 1 99 ? -9.938 11.830 -26.770 1.00 78.31 99 LYS A CA 1
ATOM 780 C C . LYS A 1 99 ? -9.995 13.004 -25.790 1.00 78.31 99 LYS A C 1
ATOM 782 O O . LYS A 1 99 ? -9.609 12.821 -24.637 1.00 78.31 99 LYS A O 1
ATOM 787 N N . ALA A 1 100 ? -10.492 14.163 -26.222 1.00 79.25 100 ALA A N 1
ATOM 788 C CA . ALA A 1 100 ? -10.682 15.334 -25.371 1.00 79.25 100 ALA A CA 1
ATOM 789 C C . ALA A 1 100 ? -11.728 15.071 -24.279 1.00 79.25 100 ALA A C 1
ATOM 791 O O . ALA A 1 100 ? -11.458 15.334 -23.113 1.00 79.25 100 ALA A O 1
ATOM 792 N N . GLU A 1 101 ? -12.857 14.447 -24.619 1.00 78.88 101 GLU A N 1
ATOM 793 C CA . GLU A 1 101 ? -13.890 14.045 -23.661 1.00 78.88 101 GLU A CA 1
ATOM 794 C C . GLU A 1 101 ? -13.348 13.031 -22.645 1.00 78.88 101 GLU A C 1
ATOM 796 O O . GLU A 1 101 ? -13.586 13.150 -21.447 1.00 78.88 101 GLU A O 1
ATOM 801 N N . ARG A 1 102 ? -12.551 12.052 -23.089 1.00 74.94 102 ARG A N 1
ATOM 802 C CA . ARG A 1 102 ? -11.906 11.087 -22.187 1.00 74.94 102 ARG A CA 1
ATOM 803 C C . ARG A 1 102 ? -10.915 11.757 -21.236 1.00 74.94 102 ARG A C 1
ATOM 805 O O . ARG A 1 102 ? -10.810 11.335 -20.086 1.00 74.94 102 ARG A O 1
ATOM 812 N N . ILE A 1 103 ? -10.170 12.755 -21.713 1.00 75.12 103 ILE A N 1
ATOM 813 C CA . ILE A 1 103 ? -9.276 13.553 -20.869 1.00 75.12 103 ILE A CA 1
ATOM 814 C C . ILE A 1 103 ? -10.118 14.357 -19.879 1.00 75.12 103 ILE A C 1
ATOM 816 O O . ILE A 1 103 ? -9.880 14.229 -18.688 1.00 75.12 103 ILE A O 1
ATOM 820 N N . ALA A 1 104 ? -11.148 15.069 -20.338 1.00 75.19 104 ALA A N 1
ATOM 821 C CA . ALA A 1 104 ? -12.053 15.840 -19.490 1.00 75.19 104 ALA A CA 1
ATOM 822 C C . ALA A 1 104 ? -12.702 14.972 -18.401 1.00 75.19 104 ALA A C 1
ATOM 824 O O . ALA A 1 104 ? -12.616 15.317 -17.232 1.00 75.19 104 ALA A O 1
ATOM 825 N N . ARG A 1 105 ? -13.229 13.784 -18.734 1.00 69.00 105 ARG A N 1
ATOM 826 C CA . ARG A 1 105 ? -13.748 12.813 -17.749 1.00 69.00 105 ARG A CA 1
ATOM 827 C C . ARG A 1 105 ? -12.698 12.332 -16.745 1.00 69.00 105 ARG A C 1
ATOM 829 O O . ARG A 1 105 ? -13.063 11.923 -15.653 1.00 69.00 105 ARG A O 1
ATOM 836 N N . ARG A 1 106 ? -11.412 12.324 -17.110 1.00 62.62 106 ARG A N 1
ATOM 837 C CA . ARG A 1 106 ? -10.315 11.969 -16.195 1.00 62.62 106 ARG A CA 1
ATOM 838 C C . ARG A 1 106 ? -9.900 13.145 -15.309 1.00 62.62 106 ARG A C 1
ATOM 840 O O . ARG A 1 106 ? -9.406 12.910 -14.215 1.00 62.62 106 ARG A O 1
ATOM 847 N N . THR A 1 107 ? -10.051 14.373 -15.799 1.00 60.00 107 THR A N 1
ATOM 848 C CA . THR A 1 107 ? -9.722 15.607 -15.071 1.00 60.00 107 THR A CA 1
ATOM 849 C C . THR A 1 107 ? -10.872 16.079 -14.181 1.00 60.00 107 THR A C 1
ATOM 851 O O . THR A 1 107 ? -10.624 16.752 -13.192 1.00 60.00 107 THR A O 1
ATOM 854 N N . LEU A 1 108 ? -12.109 15.680 -14.486 1.00 56.03 108 LEU A N 1
ATOM 855 C CA . LEU A 1 108 ? -13.263 15.758 -13.592 1.00 56.03 108 LEU A CA 1
ATOM 856 C C . LEU A 1 108 ? -13.111 14.704 -12.481 1.00 56.03 108 LEU A C 1
ATOM 858 O O . LEU A 1 108 ? -13.866 13.736 -12.406 1.00 56.03 108 LEU A O 1
ATOM 862 N N . GLN A 1 109 ? -12.096 14.862 -11.630 1.00 53.69 109 GLN A N 1
ATOM 863 C CA . GLN A 1 109 ? -12.234 14.402 -10.253 1.00 53.69 109 GLN A CA 1
ATOM 864 C C . GLN A 1 109 ? -13.456 15.136 -9.683 1.00 53.69 109 GLN A C 1
ATOM 866 O O . GLN A 1 109 ? -13.612 16.328 -9.968 1.00 53.69 109 GLN A O 1
ATOM 871 N N . PRO A 1 110 ? -14.365 14.457 -8.959 1.00 51.97 110 PRO A N 1
ATOM 872 C CA . PRO A 1 110 ? -15.386 15.171 -8.208 1.00 51.97 110 PRO A CA 1
ATOM 873 C C . PRO A 1 110 ? -14.643 16.192 -7.359 1.00 51.97 110 PRO A C 1
ATOM 875 O O . PRO A 1 110 ? -13.665 15.815 -6.710 1.00 51.97 110 PRO A O 1
ATOM 878 N N . GLU A 1 111 ? -15.045 17.460 -7.434 1.00 46.00 111 GLU A N 1
ATOM 879 C CA . GLU A 1 111 ? -14.458 18.495 -6.593 1.00 46.00 111 GLU A CA 1
ATOM 880 C C . GLU A 1 111 ? -14.361 17.960 -5.172 1.00 46.00 111 GLU A C 1
ATOM 882 O O . GLU A 1 111 ? -15.327 17.364 -4.678 1.00 46.00 111 GLU A O 1
ATOM 887 N N . GLU A 1 112 ? -13.177 18.112 -4.575 1.00 50.47 112 GLU A N 1
ATOM 888 C CA . GLU A 1 112 ? -12.871 17.775 -3.192 1.00 50.47 112 GLU A CA 1
ATOM 889 C C . GLU A 1 112 ? -13.848 18.536 -2.297 1.00 50.47 112 GLU A C 1
ATOM 891 O O . GLU A 1 112 ? -13.567 19.602 -1.753 1.00 50.47 112 GLU A O 1
ATOM 896 N N . THR A 1 113 ? -15.060 18.008 -2.177 1.00 49.44 113 THR A N 1
ATOM 897 C CA . THR A 1 113 ? -16.035 18.487 -1.226 1.00 49.44 113 THR A CA 1
ATOM 898 C C . THR A 1 113 ? -15.452 18.011 0.081 1.00 49.44 113 THR A C 1
ATOM 900 O O . THR A 1 113 ? -15.568 16.833 0.416 1.00 49.44 113 THR A O 1
ATOM 903 N N . SER A 1 114 ? -14.698 18.895 0.734 1.00 50.03 114 SER A N 1
ATOM 904 C CA . SER A 1 114 ? -14.127 18.672 2.051 1.00 50.03 114 SER A CA 1
ATOM 905 C C . SER A 1 114 ? -15.283 18.307 2.972 1.00 50.03 114 SER A C 1
ATOM 907 O O . SER A 1 114 ? -16.022 19.165 3.453 1.00 50.03 114 SER A O 1
ATOM 909 N N . ALA A 1 115 ? -15.530 17.005 3.099 1.00 56.72 115 ALA A N 1
ATOM 910 C CA . ALA A 1 115 ? -16.595 16.477 3.914 1.00 56.72 115 ALA A CA 1
ATOM 911 C C . ALA A 1 115 ? -16.167 16.723 5.357 1.00 56.72 115 ALA A C 1
ATOM 913 O O . ALA A 1 115 ? -15.352 15.986 5.916 1.00 56.72 115 ALA A O 1
ATOM 914 N N . SER A 1 116 ? -16.676 17.805 5.941 1.00 61.50 116 SER A N 1
ATOM 915 C CA . SER A 1 116 ? -16.579 18.047 7.372 1.00 61.50 116 SER A CA 1
ATOM 916 C C . SER A 1 116 ? -17.199 16.851 8.090 1.00 61.50 116 SER A C 1
ATOM 918 O O . SER A 1 116 ? -18.357 16.511 7.843 1.00 61.50 116 SER A O 1
ATOM 920 N N . PHE A 1 117 ? -16.425 16.184 8.944 1.00 68.69 117 PHE A N 1
ATOM 921 C CA . PHE A 1 117 ? -16.936 15.102 9.776 1.00 68.69 117 PHE A CA 1
ATOM 922 C C . PHE A 1 117 ? -17.345 15.660 11.137 1.00 68.69 117 PHE A C 1
ATOM 924 O O . PHE A 1 117 ? -16.644 16.486 11.720 1.00 68.69 117 PHE A O 1
ATOM 931 N N . GLU A 1 118 ? -18.474 15.188 11.650 1.00 76.62 118 GLU A N 1
ATOM 932 C CA . GLU A 1 118 ? -18.929 15.501 13.002 1.00 76.62 118 GLU A CA 1
ATOM 933 C C . GLU A 1 118 ? -18.462 14.410 13.968 1.00 76.62 118 GLU A C 1
ATOM 935 O O . GLU A 1 118 ? -18.440 13.218 13.627 1.00 76.62 118 GLU A O 1
ATOM 940 N N . ILE A 1 119 ? -18.076 14.820 15.178 1.00 79.38 119 ILE A N 1
ATOM 941 C CA . ILE A 1 119 ? -17.692 13.898 16.249 1.00 79.38 119 ILE A CA 1
ATOM 942 C C . ILE A 1 119 ? -18.961 13.237 16.782 1.00 79.38 119 ILE A C 1
ATOM 944 O O . ILE A 1 119 ? -19.857 13.895 17.302 1.00 79.38 119 ILE A O 1
ATOM 948 N N . VAL A 1 120 ? -19.026 11.913 16.666 1.00 83.56 120 VAL A N 1
ATOM 949 C CA . VAL A 1 120 ? -20.194 11.138 17.092 1.00 83.56 120 VAL A CA 1
ATOM 950 C C . VAL A 1 120 ? -20.039 10.737 18.558 1.00 83.56 120 VAL A C 1
ATOM 952 O O . VAL A 1 120 ? -19.264 9.833 18.882 1.00 83.56 120 VAL A O 1
ATOM 955 N N . GLU A 1 121 ? -20.786 11.375 19.458 1.00 77.44 121 GLU A N 1
ATOM 956 C CA . GLU A 1 121 ? -20.757 11.036 20.890 1.00 77.44 121 GLU A CA 1
ATOM 957 C C . GLU A 1 121 ? -21.314 9.631 21.162 1.00 77.44 121 GLU A C 1
ATOM 959 O O . GLU A 1 121 ? -20.702 8.850 21.893 1.00 77.44 121 GLU A O 1
ATOM 964 N N . GLN A 1 122 ? -22.432 9.278 20.516 1.00 82.88 122 GLN A N 1
ATOM 965 C CA . GLN A 1 122 ? -23.103 7.984 20.668 1.00 82.88 122 GLN A CA 1
ATOM 966 C C . GLN A 1 122 ? -23.024 7.158 19.371 1.00 82.88 122 GLN A C 1
ATOM 968 O O . GLN A 1 122 ? -23.890 7.266 18.501 1.00 82.88 122 GLN A O 1
ATOM 973 N N . PRO A 1 123 ? -21.977 6.330 19.205 1.00 85.25 123 PRO A N 1
ATOM 974 C CA . PRO A 1 123 ? -21.804 5.506 18.015 1.00 85.25 123 PRO A CA 1
ATOM 975 C C . PRO A 1 123 ? -22.869 4.402 17.924 1.00 85.25 123 PRO A C 1
ATOM 977 O O . PRO A 1 123 ? -23.438 3.962 18.923 1.00 85.25 123 PRO A O 1
ATOM 980 N N . HIS A 1 124 ? -23.117 3.915 16.704 1.00 85.12 124 HIS A N 1
ATOM 981 C CA . HIS A 1 124 ? -24.118 2.873 16.460 1.00 85.12 124 HIS A CA 1
ATOM 982 C C . HIS A 1 124 ? -23.748 1.565 17.194 1.00 85.12 124 HIS A C 1
ATOM 984 O O . HIS A 1 124 ? -22.566 1.250 17.342 1.00 85.12 124 HIS A O 1
ATOM 990 N N . LYS A 1 125 ? -24.738 0.767 17.627 1.00 86.50 125 LYS A N 1
ATOM 991 C CA . LYS A 1 125 ? -24.524 -0.433 18.471 1.00 86.50 125 LYS A CA 1
ATOM 992 C C . LYS A 1 125 ? -23.461 -1.391 17.914 1.00 86.50 125 LYS A C 1
ATOM 994 O O . LYS A 1 125 ? -22.630 -1.879 18.671 1.00 86.50 125 LYS A O 1
ATOM 999 N N . ALA A 1 126 ? -23.447 -1.594 16.595 1.00 84.12 126 ALA A N 1
ATOM 1000 C CA . ALA A 1 126 ? -22.490 -2.469 15.906 1.00 84.12 126 ALA A CA 1
ATOM 1001 C C . ALA A 1 126 ? -21.026 -1.989 15.977 1.00 84.12 126 ALA A C 1
ATOM 1003 O O . ALA A 1 126 ? -20.109 -2.792 15.861 1.00 84.12 126 ALA A O 1
ATOM 1004 N N . ILE A 1 127 ? -20.795 -0.688 16.169 1.00 86.31 127 ILE A N 1
ATOM 1005 C CA . ILE A 1 127 ? -19.456 -0.078 16.150 1.00 86.31 127 ILE A CA 1
ATOM 1006 C C . ILE A 1 127 ? -19.049 0.486 17.515 1.00 86.31 127 ILE A C 1
ATOM 1008 O O . ILE A 1 127 ? -17.924 0.951 17.672 1.00 86.31 127 ILE A O 1
ATOM 1012 N N . ALA A 1 128 ? -19.930 0.438 18.518 1.00 86.69 128 ALA A N 1
ATOM 1013 C CA . ALA A 1 128 ? -19.691 1.023 19.835 1.00 86.69 128 ALA A CA 1
ATOM 1014 C C . ALA A 1 128 ? -18.440 0.448 20.523 1.00 86.69 128 ALA A C 1
ATOM 1016 O O . ALA A 1 128 ? -17.660 1.197 21.112 1.00 86.69 128 ALA A O 1
ATOM 1017 N N . ALA A 1 129 ? -18.205 -0.863 20.394 1.00 86.00 129 ALA A N 1
ATOM 1018 C CA . ALA A 1 129 ? -16.988 -1.507 20.889 1.00 86.00 129 ALA A CA 1
ATOM 1019 C C . ALA A 1 129 ? -15.731 -0.999 20.159 1.00 86.00 129 ALA A C 1
ATOM 1021 O O . ALA A 1 129 ? -14.723 -0.692 20.792 1.00 86.00 129 ALA A O 1
ATOM 1022 N N . THR A 1 130 ? -15.825 -0.827 18.837 1.00 86.38 130 THR A N 1
ATOM 1023 C CA . THR A 1 130 ? -14.728 -0.318 17.998 1.00 86.38 130 THR A CA 1
ATOM 1024 C C . THR A 1 130 ? -14.398 1.133 18.354 1.00 86.38 130 THR A C 1
ATOM 1026 O O . THR A 1 130 ? -13.238 1.455 18.585 1.00 86.38 130 THR A O 1
ATOM 1029 N N . ALA A 1 131 ? -15.407 1.998 18.487 1.00 87.94 131 ALA A N 1
ATOM 1030 C CA . ALA A 1 131 ? -15.227 3.398 18.868 1.00 87.94 131 ALA A CA 1
ATOM 1031 C C . ALA A 1 131 ? -14.600 3.545 20.263 1.00 87.94 131 ALA A C 1
ATOM 1033 O O . ALA A 1 131 ? -13.686 4.347 20.448 1.00 87.94 131 ALA A O 1
ATOM 1034 N N . ARG A 1 132 ? -15.033 2.730 21.236 1.00 88.12 132 ARG A N 1
ATOM 1035 C CA . ARG A 1 132 ? -14.438 2.710 22.581 1.00 88.12 132 ARG A CA 1
ATOM 1036 C C . ARG A 1 132 ? -12.966 2.294 22.541 1.00 88.12 132 ARG A C 1
ATOM 1038 O O . ARG A 1 132 ? -12.151 2.923 23.208 1.00 88.12 132 ARG A O 1
ATOM 1045 N N . SER A 1 133 ? -12.627 1.280 21.744 1.00 87.19 133 SER A N 1
ATOM 1046 C CA . SER A 1 133 ? -11.241 0.829 21.574 1.00 87.19 133 SER A CA 1
ATOM 1047 C C . SER A 1 133 ? -10.371 1.896 20.907 1.00 87.19 133 SER A C 1
ATOM 1049 O O . SER A 1 133 ? -9.283 2.178 21.388 1.00 87.19 133 SER A O 1
ATOM 1051 N N . LEU A 1 134 ? -10.843 2.534 19.832 1.00 87.31 134 LEU A N 1
ATOM 1052 C CA . LEU A 1 134 ? -10.066 3.561 19.128 1.00 87.31 134 LEU A CA 1
ATOM 1053 C C . LEU A 1 134 ? -9.830 4.815 19.985 1.00 87.31 134 LEU A C 1
ATOM 1055 O O . LEU A 1 134 ? -8.752 5.395 19.909 1.00 87.31 134 LEU A O 1
ATOM 1059 N N . ARG A 1 135 ? -10.805 5.207 20.818 1.00 88.00 135 ARG A N 1
ATOM 1060 C CA . ARG A 1 135 ? -10.690 6.357 21.736 1.00 88.00 135 ARG A CA 1
ATOM 1061 C C . ARG A 1 135 ? -9.866 6.058 22.991 1.00 88.00 135 ARG A C 1
ATOM 1063 O O . ARG A 1 135 ? -9.238 6.961 23.530 1.00 88.00 135 ARG A O 1
ATOM 1070 N N . GLY A 1 136 ? -9.907 4.819 23.483 1.00 84.06 136 GLY A N 1
ATOM 1071 C CA . GLY A 1 136 ? -9.254 4.417 24.735 1.00 84.06 136 GLY A CA 1
ATOM 1072 C C . GLY A 1 136 ? -7.839 3.850 24.581 1.00 84.06 136 GLY A C 1
ATOM 1073 O O . GLY A 1 136 ? -7.080 3.843 25.551 1.00 84.06 136 GLY A O 1
ATOM 1074 N N . SER A 1 137 ? -7.470 3.363 23.394 1.00 86.88 137 SER A N 1
ATOM 1075 C CA . SER A 1 137 ? -6.155 2.763 23.154 1.00 86.88 137 SER A CA 1
ATOM 1076 C C . SER A 1 137 ? -5.052 3.811 23.069 1.00 86.88 137 SER A C 1
ATOM 1078 O O . SER A 1 137 ? -5.171 4.813 22.365 1.00 86.88 137 SER A O 1
ATOM 1080 N N . LYS A 1 138 ? -3.923 3.539 23.732 1.00 86.56 138 LYS A N 1
ATOM 1081 C CA . LYS A 1 138 ? -2.707 4.336 23.547 1.00 86.56 138 LYS A CA 1
ATOM 1082 C C . LYS A 1 138 ? -2.134 4.084 22.146 1.00 86.56 138 LYS A C 1
ATOM 1084 O O . LYS A 1 138 ? -2.072 2.922 21.735 1.00 86.56 138 LYS A O 1
ATOM 1089 N N . PRO A 1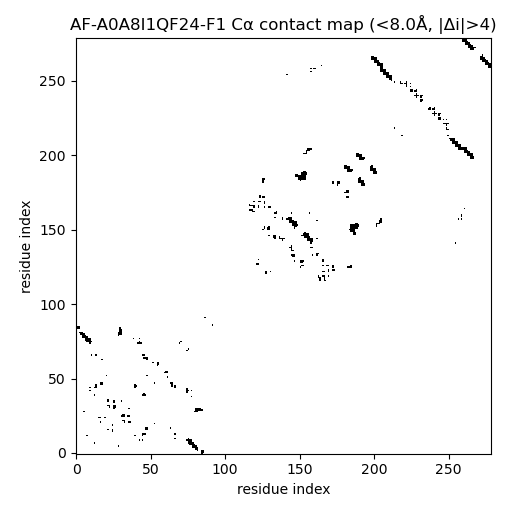 139 ? -1.702 5.133 21.428 1.00 87.62 139 PRO A N 1
ATOM 1090 C CA . PRO A 1 139 ? -1.039 4.961 20.147 1.00 87.62 139 PRO A CA 1
ATOM 1091 C C . PRO A 1 139 ? 0.255 4.158 20.320 1.00 87.62 139 PRO A C 1
ATOM 1093 O O . PRO A 1 139 ? 0.947 4.272 21.334 1.00 87.62 139 PRO A O 1
ATOM 1096 N N . ASN A 1 140 ? 0.584 3.339 19.324 1.00 85.44 140 ASN A N 1
ATOM 1097 C CA . ASN A 1 140 ? 1.884 2.676 19.262 1.00 85.44 140 ASN A CA 1
ATOM 1098 C C . ASN A 1 140 ? 3.007 3.682 18.917 1.00 85.44 140 ASN A C 1
ATOM 1100 O O . ASN A 1 140 ? 2.751 4.867 18.709 1.00 85.44 140 ASN A O 1
ATOM 1104 N N . GLY A 1 141 ? 4.255 3.208 18.797 1.00 77.50 141 GLY A N 1
ATOM 1105 C CA . GLY A 1 141 ? 5.407 4.055 18.437 1.00 77.50 141 GLY A CA 1
ATOM 1106 C C . GLY A 1 141 ? 5.287 4.792 17.093 1.00 77.50 141 GLY A C 1
ATOM 1107 O O . GLY A 1 141 ? 6.067 5.695 16.830 1.00 77.50 141 GLY A O 1
ATOM 1108 N N . TRP A 1 142 ? 4.294 4.444 16.270 1.00 76.00 142 TRP A N 1
ATOM 1109 C CA . TRP A 1 142 ? 4.003 5.051 14.970 1.00 76.00 142 TRP A CA 1
ATOM 1110 C C . TRP A 1 142 ? 2.708 5.884 14.982 1.00 76.00 142 TRP A C 1
ATOM 1112 O O . TRP A 1 142 ? 2.176 6.204 13.921 1.00 76.00 142 TRP A O 1
ATOM 1122 N N . GLY A 1 143 ? 2.142 6.179 16.159 1.00 81.88 143 GLY A N 1
ATOM 1123 C CA . GLY A 1 143 ? 0.912 6.968 16.280 1.00 81.88 143 GLY A CA 1
ATOM 1124 C C . GLY A 1 143 ? -0.376 6.213 15.922 1.00 81.88 143 GLY A C 1
ATOM 1125 O O . GLY A 1 143 ? -1.437 6.827 15.807 1.00 81.88 143 GLY A O 1
ATOM 1126 N N . VAL A 1 144 ? -0.313 4.893 15.722 1.00 85.44 144 VAL A N 1
ATOM 1127 C CA . VAL A 1 144 ? -1.446 4.068 15.277 1.00 85.44 144 VAL A CA 1
ATOM 1128 C C . VAL A 1 144 ? -2.235 3.549 16.465 1.00 85.44 144 VAL A C 1
ATOM 1130 O O . VAL A 1 144 ? -1.674 2.981 17.405 1.00 85.44 144 VAL A O 1
ATOM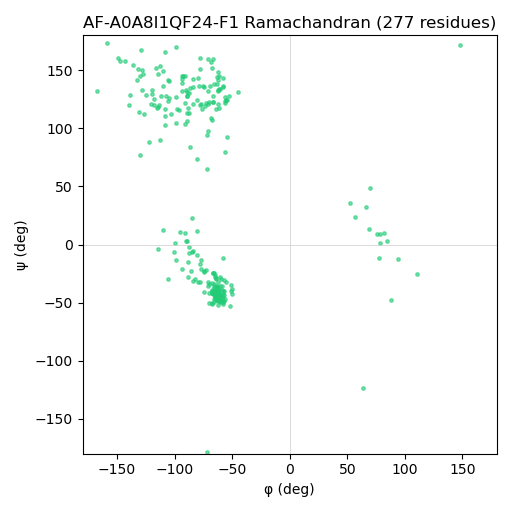 1133 N N . VAL A 1 145 ? -3.553 3.683 16.372 1.00 88.19 145 VAL A N 1
ATOM 1134 C CA . VAL A 1 145 ? -4.528 3.038 17.245 1.00 88.19 145 VAL A CA 1
ATOM 1135 C C . VAL A 1 145 ? -5.195 1.894 16.491 1.00 88.19 145 VAL A C 1
ATOM 1137 O O . VAL A 1 145 ? -5.474 1.982 15.293 1.00 88.19 145 VAL A O 1
ATOM 1140 N N . SER A 1 146 ? -5.436 0.792 17.196 1.00 86.00 146 SER A N 1
ATOM 1141 C CA . SER A 1 146 ? -6.073 -0.384 16.613 1.00 86.00 146 SER A CA 1
ATOM 1142 C C . SER A 1 146 ? -7.278 -0.835 17.430 1.00 86.00 146 SER A C 1
ATOM 1144 O O . SER A 1 146 ? -7.329 -0.672 18.652 1.00 86.00 146 SER A O 1
ATOM 1146 N N . ALA A 1 147 ? -8.266 -1.371 16.723 1.00 85.94 147 ALA A N 1
ATOM 1147 C CA . ALA A 1 147 ? -9.475 -1.971 17.263 1.00 85.94 147 ALA A CA 1
ATOM 1148 C C . ALA A 1 147 ? -9.656 -3.347 16.617 1.00 85.94 147 ALA A C 1
ATOM 1150 O O . ALA A 1 147 ? -10.437 -3.521 15.676 1.00 85.94 147 ALA A O 1
ATOM 1151 N N . VAL A 1 148 ? -8.859 -4.301 17.099 1.00 82.62 148 VAL A N 1
ATOM 1152 C CA . VAL A 1 148 ? -8.834 -5.694 16.646 1.00 82.62 148 VAL A CA 1
ATOM 1153 C C . VAL A 1 148 ? -9.233 -6.583 17.820 1.00 82.62 148 VAL A C 1
ATOM 1155 O O . VAL A 1 148 ? -8.632 -6.504 18.889 1.00 82.62 148 VAL A O 1
ATOM 1158 N N . GLY A 1 149 ? -10.244 -7.426 17.625 1.00 78.19 149 GLY A N 1
ATOM 1159 C CA . GLY A 1 149 ? -10.704 -8.398 18.621 1.00 78.19 149 GLY A CA 1
ATOM 1160 C C . GLY A 1 149 ? -12.204 -8.663 18.532 1.00 78.19 149 GLY A C 1
ATOM 1161 O O . GLY A 1 149 ? -12.908 -8.012 17.768 1.00 78.19 149 GLY A O 1
ATOM 1162 N N . GLU A 1 150 ? -12.700 -9.645 19.276 1.00 73.69 150 GLU A N 1
ATOM 1163 C CA . GLU A 1 150 ? -14.082 -10.124 19.155 1.00 73.69 150 GLU A CA 1
ATOM 1164 C C . GLU A 1 150 ? -15.111 -8.990 19.344 1.00 73.69 150 GLU A C 1
ATOM 1166 O O . GLU A 1 150 ? -15.048 -8.220 20.303 1.00 73.69 150 GLU A O 1
ATOM 1171 N N . GLY A 1 151 ? -16.024 -8.832 18.378 1.00 76.00 151 GLY A N 1
ATOM 1172 C CA . GLY A 1 151 ? -16.992 -7.728 18.352 1.00 76.00 151 GLY A CA 1
ATOM 1173 C C . GLY A 1 151 ? -16.448 -6.374 17.862 1.00 76.00 151 GLY A C 1
ATOM 1174 O O . GLY A 1 151 ? -17.157 -5.369 17.952 1.00 76.00 151 GLY A O 1
ATOM 1175 N N . MET A 1 152 ? -15.221 -6.315 17.329 1.00 82.81 152 MET A N 1
ATOM 1176 C CA . MET A 1 152 ? -14.632 -5.113 16.715 1.00 82.81 152 MET A CA 1
ATOM 1177 C C . MET A 1 152 ? -14.513 -5.208 15.186 1.00 82.81 152 MET A C 1
ATOM 1179 O O . MET A 1 152 ? -14.656 -6.269 14.586 1.00 82.81 152 MET A O 1
ATOM 1183 N N . CYS A 1 153 ? -14.268 -4.071 14.535 1.00 77.31 153 CYS A N 1
ATOM 1184 C CA . CYS A 1 153 ? -14.253 -3.970 13.072 1.00 77.31 153 CYS A CA 1
ATOM 1185 C C . CYS A 1 153 ? -12.896 -4.291 12.413 1.00 77.31 153 CYS A C 1
ATOM 1187 O O . CYS A 1 153 ? -12.816 -4.251 11.188 1.00 77.31 153 CYS A O 1
ATOM 1189 N N . GLY A 1 154 ? -11.841 -4.585 13.185 1.00 81.44 154 GLY A N 1
ATOM 1190 C CA . GLY A 1 154 ? -10.517 -4.927 12.651 1.00 81.44 154 GLY A CA 1
ATOM 1191 C C . GLY A 1 154 ? -9.800 -3.750 11.995 1.00 81.44 154 GLY A C 1
ATOM 1192 O O . GLY A 1 154 ? -9.327 -3.852 10.868 1.00 81.44 154 GLY A O 1
ATOM 1193 N N . ILE A 1 155 ? -9.761 -2.607 12.677 1.00 85.81 155 ILE A N 1
ATOM 1194 C CA . ILE A 1 155 ? -9.275 -1.346 12.100 1.00 85.81 155 ILE A CA 1
ATOM 1195 C C . ILE A 1 155 ? -7.948 -0.954 12.733 1.00 85.81 155 ILE A C 1
ATOM 1197 O O . ILE A 1 155 ? -7.808 -1.014 13.953 1.00 85.81 155 ILE A O 1
ATOM 1201 N N . ALA A 1 156 ? -7.004 -0.506 11.907 1.00 86.00 156 ALA A N 1
ATOM 1202 C CA . ALA A 1 156 ? -5.748 0.097 12.335 1.00 86.00 156 ALA A CA 1
ATOM 1203 C C . ALA A 1 156 ? -5.532 1.407 11.567 1.00 86.00 156 ALA A C 1
ATOM 1205 O O . ALA A 1 156 ? -5.375 1.394 10.345 1.00 86.00 156 ALA A O 1
ATOM 1206 N N . VAL A 1 157 ? -5.565 2.528 12.286 1.00 88.31 157 VAL A N 1
ATOM 1207 C CA . VAL A 1 157 ? -5.437 3.882 11.723 1.00 88.31 157 VAL A CA 1
ATOM 1208 C C . VAL A 1 157 ? -4.643 4.781 12.661 1.00 88.31 157 VAL A C 1
ATOM 1210 O O . VAL A 1 157 ? -4.552 4.525 13.861 1.00 88.31 157 VAL A O 1
ATOM 1213 N N . HIS A 1 158 ? -4.058 5.845 12.131 1.00 88.81 158 HIS A N 1
ATOM 1214 C CA . HIS A 1 158 ? -3.383 6.860 12.920 1.00 88.81 158 HIS A CA 1
ATOM 1215 C C . HIS A 1 158 ? -4.383 7.567 13.849 1.00 88.81 158 HIS A C 1
ATOM 1217 O O . HIS A 1 158 ? -5.525 7.832 13.466 1.00 88.81 158 HIS A O 1
ATOM 1223 N N . GLN A 1 159 ? -3.950 7.930 15.059 1.00 87.31 159 GLN A N 1
ATOM 1224 C CA . GLN A 1 159 ? -4.783 8.571 16.087 1.00 87.31 159 GLN A CA 1
ATOM 1225 C C . GLN A 1 159 ? -5.568 9.781 15.551 1.00 87.31 159 GLN A C 1
ATOM 1227 O O . GLN A 1 159 ? -6.735 9.964 15.882 1.00 87.31 159 GLN A O 1
ATOM 1232 N N . ARG A 1 160 ? -4.946 10.575 14.671 1.00 87.56 160 ARG A N 1
ATOM 1233 C CA . ARG A 1 160 ? -5.566 11.751 14.027 1.00 87.56 160 ARG A CA 1
ATOM 1234 C C . ARG A 1 160 ? -6.815 11.431 13.196 1.00 87.56 160 ARG A C 1
ATOM 1236 O O . ARG A 1 160 ? -7.689 12.278 13.065 1.00 87.56 160 ARG A O 1
ATOM 1243 N N . THR A 1 161 ? -6.892 10.227 12.636 1.00 85.88 161 THR A N 1
ATOM 1244 C CA . THR A 1 161 ? -7.953 9.796 11.712 1.00 85.88 161 THR A CA 1
ATOM 1245 C C . THR A 1 161 ? -9.004 8.940 12.437 1.00 85.88 161 THR A C 1
ATOM 1247 O O . THR A 1 161 ? -10.050 8.626 11.872 1.00 85.88 161 THR A O 1
ATOM 1250 N N . ALA A 1 162 ? -8.778 8.593 13.710 1.00 87.88 162 ALA A N 1
ATOM 1251 C CA . ALA A 1 162 ? -9.641 7.701 14.483 1.00 87.88 162 ALA A CA 1
ATOM 1252 C C . ALA A 1 162 ? -11.099 8.192 14.570 1.00 87.88 162 ALA A C 1
ATOM 1254 O O . ALA A 1 162 ? -12.018 7.432 14.268 1.00 87.88 162 ALA A O 1
ATOM 1255 N N . GLU A 1 163 ? -11.325 9.467 14.903 1.00 88.44 163 GLU A N 1
ATOM 1256 C CA . GLU A 1 163 ? -12.679 10.045 14.985 1.00 88.44 163 GLU A CA 1
ATOM 1257 C C . GLU A 1 163 ? -13.380 10.091 13.625 1.00 88.44 163 GLU A C 1
ATOM 1259 O O . GLU A 1 163 ? -14.573 9.801 13.518 1.00 88.44 163 GLU A O 1
ATOM 1264 N N . ARG A 1 164 ? -12.623 10.375 12.561 1.00 88.12 164 ARG A N 1
ATOM 1265 C CA . ARG A 1 164 ? -13.137 10.379 11.191 1.00 88.12 164 ARG A CA 1
ATOM 1266 C C . ARG A 1 164 ? -13.623 8.990 10.777 1.00 88.12 164 ARG A C 1
ATOM 1268 O O . ARG A 1 164 ? -14.696 8.867 10.192 1.00 88.12 164 ARG A O 1
ATOM 1275 N N . VAL A 1 165 ? -12.880 7.939 11.134 1.00 88.88 165 VAL A N 1
ATOM 1276 C CA . VAL A 1 165 ? -13.297 6.548 10.901 1.00 88.88 165 VAL A CA 1
ATOM 1277 C C . VAL A 1 165 ? -14.542 6.198 11.711 1.00 88.88 165 VAL A C 1
ATOM 1279 O O . VAL A 1 165 ? -15.462 5.592 11.168 1.00 88.88 165 VAL A O 1
ATOM 1282 N N . VAL A 1 166 ? -14.612 6.597 12.984 1.00 90.00 166 VAL A N 1
ATOM 1283 C CA . VAL A 1 166 ? -15.801 6.360 13.821 1.00 90.00 166 VAL A CA 1
ATOM 1284 C C . VAL A 1 166 ? -17.038 7.034 13.222 1.00 90.00 166 VAL A C 1
ATOM 1286 O O . VAL A 1 166 ? -18.088 6.396 13.132 1.00 90.00 166 VAL A O 1
ATOM 1289 N N . SER A 1 167 ? -16.910 8.280 12.760 1.00 89.38 167 SER A N 1
ATOM 1290 C CA . SER A 1 167 ? -17.993 9.027 12.108 1.00 89.38 167 SER A CA 1
ATOM 1291 C C . SER A 1 167 ? -18.438 8.361 10.800 1.00 89.38 167 SER A C 1
ATOM 1293 O O . SER A 1 167 ? -19.626 8.091 10.610 1.00 89.38 167 SER A O 1
ATOM 1295 N N . PHE A 1 168 ? -17.485 7.972 9.947 1.00 88.81 168 PHE A N 1
ATOM 1296 C CA . PHE A 1 168 ? -17.759 7.239 8.709 1.00 88.81 168 PHE A CA 1
ATOM 1297 C C . PHE A 1 168 ? -18.505 5.923 8.965 1.00 88.81 168 PHE A C 1
ATOM 1299 O O . PHE A 1 168 ? -19.537 5.658 8.349 1.00 88.81 168 PHE A O 1
ATOM 1306 N N . LEU A 1 169 ? -18.022 5.106 9.904 1.00 88.75 169 LEU A N 1
ATOM 1307 C CA . LEU A 1 169 ? -18.654 3.831 10.238 1.00 88.75 169 LEU A CA 1
ATOM 1308 C C . LEU A 1 169 ? -20.034 4.013 10.866 1.00 88.75 169 LEU A C 1
ATOM 1310 O O . LEU A 1 169 ? -20.913 3.186 10.631 1.00 88.75 169 LEU A O 1
ATOM 1314 N N . HIS A 1 170 ? -20.237 5.074 11.651 1.00 90.88 170 HIS A N 1
ATOM 1315 C CA . HIS A 1 170 ? -21.543 5.395 12.216 1.00 90.88 170 HIS A CA 1
ATOM 1316 C C . HIS A 1 170 ? -22.545 5.689 11.100 1.00 90.88 170 HIS A C 1
ATOM 1318 O O . HIS A 1 170 ? -23.598 5.057 11.047 1.00 90.88 170 HIS A O 1
ATOM 1324 N N . GLN A 1 171 ? -22.195 6.585 10.175 1.00 89.94 171 GLN A N 1
ATOM 1325 C CA . GLN A 1 171 ? -23.057 6.931 9.045 1.00 89.94 171 GLN A CA 1
ATOM 1326 C C . GLN A 1 171 ? -23.318 5.721 8.144 1.00 89.94 171 GLN A C 1
ATOM 1328 O O . GLN A 1 171 ? -24.459 5.488 7.743 1.00 89.94 171 GLN A O 1
ATOM 1333 N N . LEU A 1 172 ? -22.287 4.914 7.876 1.00 88.75 172 LEU A N 1
ATOM 1334 C CA . LEU A 1 172 ? -22.413 3.684 7.102 1.00 88.75 172 LEU A CA 1
ATOM 1335 C C . LEU A 1 172 ? -23.375 2.700 7.781 1.00 88.75 172 LEU A C 1
ATOM 1337 O O . LEU A 1 172 ? -24.301 2.216 7.136 1.00 88.75 172 LEU A O 1
ATOM 1341 N N . ALA A 1 173 ? -23.198 2.434 9.077 1.00 88.56 173 ALA A N 1
ATOM 1342 C CA . ALA A 1 173 ? -24.054 1.517 9.825 1.00 88.56 173 ALA A CA 1
ATOM 1343 C C . ALA A 1 173 ? -25.512 2.000 9.870 1.00 88.56 173 ALA A C 1
ATOM 1345 O O . ALA A 1 173 ? -26.415 1.212 9.591 1.00 88.56 173 ALA A O 1
ATOM 1346 N N . SER A 1 174 ? -25.741 3.290 10.139 1.00 89.12 174 SER A N 1
ATOM 1347 C CA . SER A 1 174 ? -27.081 3.889 10.159 1.00 89.12 174 SER A CA 1
ATOM 1348 C C . SER A 1 174 ? -27.767 3.781 8.792 1.00 89.12 174 SER A C 1
ATOM 1350 O O . SER A 1 174 ? -28.901 3.315 8.700 1.00 89.12 174 SER A O 1
ATOM 1352 N N . LYS A 1 175 ? -27.062 4.114 7.701 1.00 90.69 175 LYS A N 1
ATOM 1353 C CA . LYS A 1 175 ? -27.606 4.033 6.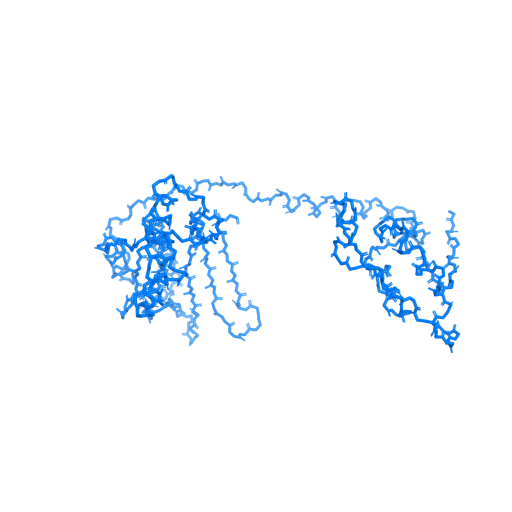333 1.00 90.69 175 LYS A CA 1
ATOM 1354 C C . LYS A 1 175 ? -27.860 2.602 5.867 1.00 90.69 175 LYS A C 1
ATOM 1356 O O . LYS A 1 175 ? -28.787 2.365 5.094 1.00 90.69 175 LYS A O 1
ATOM 1361 N N . LEU A 1 176 ? -27.050 1.643 6.310 1.00 89.12 176 LEU A N 1
ATOM 1362 C CA . LEU A 1 176 ? -27.271 0.226 6.022 1.00 89.12 176 LEU A CA 1
ATOM 1363 C C . LEU A 1 176 ? -28.489 -0.309 6.778 1.00 89.12 176 LEU A C 1
ATOM 1365 O O . LEU A 1 176 ? -29.306 -1.003 6.176 1.00 89.12 176 LEU A O 1
ATOM 1369 N N . GLN A 1 177 ? -28.660 0.080 8.044 1.00 87.56 177 GLN A N 1
ATOM 1370 C CA . GLN A 1 177 ? -29.813 -0.315 8.847 1.00 87.56 177 GLN A CA 1
ATOM 1371 C C . GLN A 1 177 ? -31.127 0.271 8.311 1.00 87.56 177 GLN A C 1
ATOM 1373 O O . GLN A 1 177 ? -32.118 -0.452 8.243 1.00 87.56 177 GLN A O 1
ATOM 1378 N N . GLU A 1 178 ? -31.135 1.533 7.860 1.00 88.88 178 GLU A N 1
ATOM 1379 C CA . GLU A 1 178 ? -32.284 2.148 7.166 1.00 88.88 178 GLU A CA 1
ATOM 1380 C C . GLU A 1 178 ? -32.725 1.331 5.938 1.00 88.88 178 GLU A C 1
ATOM 1382 O O . GLU A 1 178 ? -33.907 1.275 5.609 1.00 88.88 178 GLU A O 1
ATOM 1387 N N . ARG A 1 179 ? -31.776 0.670 5.265 1.00 88.75 179 ARG A N 1
ATOM 1388 C CA . ARG A 1 179 ? -32.020 -0.193 4.099 1.00 88.75 179 ARG A CA 1
ATOM 1389 C C . ARG A 1 179 ? -32.310 -1.653 4.467 1.00 88.75 179 ARG A C 1
ATOM 1391 O O . ARG A 1 179 ? -32.459 -2.478 3.570 1.00 88.75 179 ARG A O 1
ATOM 1398 N N . GLY A 1 180 ? -32.380 -1.978 5.759 1.00 85.81 180 GLY A N 1
ATOM 1399 C CA . GLY A 1 180 ? -32.649 -3.326 6.263 1.00 85.81 180 GLY A CA 1
ATOM 1400 C C . GLY A 1 180 ? -31.435 -4.259 6.303 1.00 85.81 180 GLY A C 1
ATOM 1401 O O . GLY A 1 180 ? -31.603 -5.451 6.551 1.00 85.81 180 GLY A O 1
ATOM 1402 N N . PHE A 1 181 ? -30.217 -3.754 6.086 1.00 88.00 181 PHE A N 1
ATOM 1403 C CA . PHE A 1 181 ? -28.995 -4.554 6.171 1.00 88.00 181 PHE A CA 1
ATOM 1404 C C . PHE A 1 181 ? -28.365 -4.485 7.564 1.00 88.00 181 PHE A C 1
ATOM 1406 O O . PHE A 1 181 ? -28.370 -3.441 8.218 1.00 88.00 181 PHE A O 1
ATOM 1413 N N . GLN A 1 182 ? -27.777 -5.598 8.008 1.00 86.12 182 GLN A N 1
ATOM 1414 C CA . GLN A 1 182 ? -27.118 -5.693 9.312 1.00 86.12 182 GLN A CA 1
ATOM 1415 C C . GLN A 1 182 ? -25.599 -5.748 9.165 1.00 86.12 182 GLN A C 1
ATOM 1417 O O . GLN A 1 182 ? -25.063 -6.585 8.435 1.00 86.12 182 GLN A O 1
ATOM 1422 N N . LEU A 1 183 ? -24.917 -4.864 9.895 1.00 86.38 183 LEU A N 1
ATOM 1423 C CA . LEU A 1 183 ? -23.463 -4.831 10.005 1.00 86.38 183 LEU A CA 1
ATOM 1424 C C . LEU A 1 183 ? -23.005 -5.685 11.195 1.00 86.38 183 LEU A C 1
ATOM 1426 O O . LEU A 1 183 ? -23.390 -5.413 12.333 1.00 86.38 183 LEU A O 1
ATOM 1430 N N . ILE A 1 184 ? -22.160 -6.679 10.931 1.00 87.69 184 ILE A N 1
ATOM 1431 C CA . ILE A 1 184 ? -21.604 -7.600 11.923 1.00 87.69 184 ILE A CA 1
ATOM 1432 C C . ILE A 1 184 ? -20.082 -7.397 12.007 1.00 87.69 184 ILE A C 1
ATOM 1434 O O . ILE A 1 184 ? -19.381 -7.625 11.019 1.00 87.69 184 ILE A O 1
ATOM 1438 N N . PRO A 1 185 ? -19.542 -6.983 13.163 1.00 85.44 185 PRO A N 1
ATOM 1439 C CA . PRO A 1 185 ? -18.100 -6.961 13.391 1.00 85.44 185 PRO A CA 1
ATOM 1440 C C . PRO A 1 185 ? -17.566 -8.385 13.650 1.00 85.44 185 PRO A C 1
ATOM 1442 O O . PRO A 1 185 ? -17.921 -9.009 14.646 1.00 85.44 185 PRO A O 1
ATOM 1445 N N . GLU A 1 186 ? -16.696 -8.903 12.773 1.00 83.69 186 GLU A N 1
ATOM 1446 C CA . GLU A 1 186 ? -16.073 -10.242 12.886 1.00 83.69 186 GLU A CA 1
ATOM 1447 C C . GLU A 1 186 ? -14.682 -10.201 13.556 1.00 83.69 186 GLU A C 1
ATOM 1449 O O . GLU A 1 186 ? -13.917 -11.163 13.533 1.00 83.69 186 GLU A O 1
ATOM 1454 N N . GLY A 1 187 ? -14.311 -9.063 14.134 1.00 79.19 187 GLY A N 1
ATOM 1455 C CA . GLY A 1 187 ? -13.084 -8.848 14.893 1.00 79.19 187 GLY A CA 1
ATOM 1456 C C . GLY A 1 187 ? -11.874 -8.424 14.072 1.00 79.19 187 GLY A C 1
ATOM 1457 O O . GLY A 1 187 ? -11.214 -7.451 14.433 1.00 79.19 187 GLY A O 1
ATOM 1458 N N . GLN A 1 188 ? -11.603 -9.112 12.960 1.00 80.94 188 GLN A N 1
ATOM 1459 C CA . GLN A 1 188 ? -10.552 -8.728 12.000 1.00 80.94 188 GLN A CA 1
ATOM 1460 C C . GLN A 1 188 ? -11.092 -7.976 10.777 1.00 80.94 188 GLN A C 1
ATOM 1462 O O . GLN A 1 188 ? -10.322 -7.399 10.017 1.00 80.94 188 GLN A O 1
ATOM 1467 N N . ARG A 1 189 ? -12.410 -7.990 10.580 1.00 82.94 189 ARG A N 1
ATOM 1468 C CA . ARG A 1 189 ? -13.094 -7.368 9.444 1.00 82.94 189 ARG A CA 1
ATOM 1469 C C . ARG A 1 189 ? -14.557 -7.111 9.782 1.00 82.94 189 ARG A C 1
ATOM 1471 O O . ARG A 1 189 ? -15.056 -7.561 10.815 1.00 82.94 189 ARG A O 1
ATOM 1478 N N . MET A 1 190 ? -15.251 -6.420 8.889 1.00 84.75 190 MET A N 1
ATOM 1479 C CA . MET A 1 190 ? -16.692 -6.210 8.971 1.00 84.75 190 MET A CA 1
ATOM 1480 C C . MET A 1 190 ? -17.404 -7.080 7.944 1.00 84.75 190 MET A C 1
ATOM 1482 O O . MET A 1 190 ? -16.925 -7.218 6.823 1.00 84.75 190 MET A O 1
ATOM 1486 N N . ALA A 1 191 ? -18.555 -7.633 8.308 1.00 85.50 191 ALA A N 1
ATOM 1487 C CA . ALA A 1 191 ? -19.426 -8.363 7.401 1.00 85.50 191 ALA A CA 1
ATOM 1488 C C . ALA A 1 191 ? -20.800 -7.692 7.326 1.00 85.50 191 ALA A C 1
ATOM 1490 O O . ALA A 1 191 ? -21.409 -7.363 8.341 1.00 85.50 191 ALA A O 1
ATOM 1491 N N . LEU A 1 192 ? -21.299 -7.500 6.112 1.00 86.88 192 LEU A N 1
ATOM 1492 C CA . LEU A 1 192 ? -22.662 -7.077 5.836 1.00 86.88 192 LEU A CA 1
ATOM 1493 C C . LEU A 1 192 ? -23.499 -8.301 5.471 1.00 86.88 192 LEU A C 1
ATOM 1495 O O . LEU A 1 192 ? -23.130 -9.039 4.556 1.00 86.88 192 LEU A O 1
ATOM 1499 N N . VAL A 1 193 ? -24.626 -8.501 6.150 1.00 84.88 193 VAL A N 1
ATOM 1500 C CA . VAL A 1 193 ? -25.582 -9.562 5.799 1.00 84.88 193 VAL A CA 1
ATOM 1501 C C . VAL A 1 193 ? -26.579 -9.028 4.773 1.00 84.88 193 VAL A C 1
ATOM 1503 O O . VAL A 1 193 ? -27.329 -8.093 5.061 1.00 84.88 193 VAL A O 1
ATOM 1506 N N . VAL A 1 194 ? -26.585 -9.631 3.583 1.00 83.38 194 VAL A N 1
ATOM 1507 C CA . VAL A 1 194 ? -27.487 -9.327 2.463 1.00 83.38 194 VAL A CA 1
ATOM 1508 C C . VAL A 1 194 ? -28.229 -10.619 2.109 1.00 83.38 194 VAL A C 1
ATOM 1510 O O . VAL A 1 194 ? -27.774 -11.413 1.290 1.00 83.38 194 VAL A O 1
ATOM 1513 N N . GLY A 1 195 ? -29.367 -10.871 2.760 1.00 80.94 195 GLY A N 1
ATOM 1514 C CA . GLY A 1 195 ? -30.093 -12.136 2.593 1.00 80.94 195 GLY A CA 1
ATOM 1515 C C . GLY A 1 195 ? -29.260 -13.339 3.078 1.00 80.94 195 GLY A C 1
ATOM 1516 O O . GLY A 1 195 ? -28.860 -13.334 4.243 1.00 80.94 195 GLY A O 1
ATOM 1517 N N . PRO A 1 196 ? -28.999 -14.367 2.241 1.00 79.88 196 PRO A N 1
ATOM 1518 C CA . PRO A 1 196 ? -28.132 -15.494 2.603 1.00 79.88 196 PRO A CA 1
ATOM 1519 C C . PRO A 1 196 ? -26.634 -15.157 2.517 1.00 79.88 196 PRO A C 1
ATOM 1521 O O . PRO A 1 196 ? -25.809 -15.881 3.079 1.00 79.88 196 PRO A O 1
ATOM 1524 N N . ASP A 1 197 ? -26.277 -14.075 1.823 1.00 81.81 197 ASP A N 1
ATOM 1525 C CA . ASP A 1 197 ? -24.892 -13.749 1.520 1.00 81.81 197 ASP A CA 1
ATOM 1526 C C . ASP A 1 197 ? -24.278 -12.849 2.594 1.00 81.81 197 ASP A C 1
ATOM 1528 O O . ASP A 1 197 ? -24.915 -11.953 3.157 1.00 81.81 197 ASP A O 1
ATOM 1532 N N . LYS A 1 198 ? -22.987 -13.074 2.852 1.00 83.94 198 LYS A N 1
ATOM 1533 C CA . LYS A 1 198 ? -22.162 -12.231 3.717 1.00 83.94 198 LYS A CA 1
ATOM 1534 C C . LYS A 1 198 ? -21.097 -11.543 2.881 1.00 83.94 198 LYS A C 1
ATOM 1536 O O . LYS A 1 198 ? -20.259 -12.204 2.272 1.00 83.94 198 LYS A O 1
ATOM 1541 N N . ILE A 1 199 ? -21.113 -10.216 2.881 1.00 85.69 199 ILE A N 1
ATOM 1542 C CA . ILE A 1 199 ? -20.123 -9.400 2.181 1.00 85.69 199 ILE A CA 1
ATOM 1543 C C . ILE A 1 199 ? -19.141 -8.861 3.210 1.00 85.69 199 ILE A C 1
ATOM 1545 O O . ILE A 1 199 ? -19.507 -8.035 4.043 1.00 85.69 199 ILE A O 1
ATOM 1549 N N . ALA A 1 200 ? -17.895 -9.320 3.147 1.00 86.81 200 ALA A N 1
ATOM 1550 C CA . ALA A 1 200 ? -16.841 -8.825 4.016 1.00 86.81 200 ALA A CA 1
ATOM 1551 C C . ALA A 1 200 ? -16.216 -7.546 3.444 1.00 86.81 200 ALA A C 1
ATOM 1553 O O . ALA A 1 200 ? -16.033 -7.417 2.233 1.00 86.81 200 ALA A O 1
ATOM 1554 N N . PHE A 1 201 ? -15.869 -6.599 4.305 1.00 87.12 201 PHE A N 1
ATOM 1555 C CA . PHE A 1 201 ? -15.124 -5.409 3.925 1.00 87.12 201 PHE A CA 1
ATOM 1556 C C . PHE A 1 201 ? -14.209 -4.930 5.054 1.00 87.12 201 PHE A C 1
ATOM 1558 O O . PHE A 1 201 ? -14.414 -5.231 6.233 1.00 87.12 201 PHE A O 1
ATOM 1565 N N . THR A 1 202 ? -13.191 -4.165 4.674 1.00 86.75 202 THR A N 1
ATOM 1566 C CA . THR A 1 202 ? -12.183 -3.599 5.572 1.00 86.75 202 THR A CA 1
ATOM 1567 C C . THR A 1 202 ? -11.991 -2.114 5.292 1.00 86.75 202 THR A C 1
ATOM 1569 O O . THR A 1 202 ? -12.208 -1.632 4.176 1.00 86.75 202 THR A O 1
ATOM 1572 N N . VAL A 1 203 ? -11.615 -1.373 6.335 1.00 88.19 203 VAL A N 1
ATOM 1573 C CA . VAL A 1 203 ? -11.269 0.049 6.250 1.00 88.19 203 VAL A CA 1
ATOM 1574 C C . VAL A 1 203 ? -9.839 0.209 6.735 1.00 88.19 203 VAL A C 1
ATOM 1576 O O . VAL A 1 203 ? -9.525 -0.134 7.874 1.00 88.19 203 VAL A O 1
ATOM 1579 N N . THR A 1 204 ? -8.981 0.726 5.865 1.00 86.69 204 THR A N 1
ATOM 1580 C CA . THR A 1 204 ? -7.552 0.924 6.134 1.00 86.69 204 THR A CA 1
ATOM 1581 C C . THR A 1 204 ? -7.142 2.339 5.773 1.00 86.69 204 THR A C 1
ATOM 1583 O O . THR A 1 204 ? -7.624 2.879 4.781 1.00 86.69 204 THR A O 1
ATOM 1586 N N . GLU A 1 205 ? -6.221 2.933 6.524 1.00 88.06 205 GLU A N 1
ATOM 1587 C CA . GLU A 1 205 ? -5.639 4.226 6.161 1.00 88.06 205 GLU A CA 1
ATOM 1588 C C . GLU A 1 205 ? -4.441 4.035 5.233 1.00 88.06 205 GLU A C 1
ATOM 1590 O O . GLU A 1 205 ? -3.570 3.192 5.467 1.00 88.06 205 GLU A O 1
ATOM 1595 N N . ARG A 1 206 ? -4.379 4.834 4.168 1.00 85.44 206 ARG A N 1
ATOM 1596 C CA . ARG A 1 206 ? -3.261 4.802 3.236 1.00 85.44 206 ARG A CA 1
ATOM 1597 C C . ARG A 1 206 ? -2.025 5.398 3.896 1.00 85.44 206 ARG A C 1
ATOM 1599 O O . ARG A 1 206 ? -1.990 6.578 4.259 1.00 85.44 206 ARG A O 1
ATOM 1606 N N . SER A 1 207 ? -0.986 4.584 3.967 1.00 82.69 207 SER A N 1
ATOM 1607 C CA . SER A 1 207 ? 0.338 4.985 4.411 1.00 82.69 207 SER A CA 1
ATOM 1608 C C . SER A 1 207 ? 1.340 4.929 3.264 1.00 82.69 207 SER A C 1
ATOM 1610 O O . SER A 1 207 ? 1.177 4.190 2.285 1.00 82.69 207 SER A O 1
ATOM 1612 N N . ARG A 1 208 ? 2.381 5.749 3.368 1.00 82.00 208 ARG A N 1
ATOM 1613 C CA . ARG A 1 208 ? 3.520 5.739 2.460 1.00 82.00 208 ARG A CA 1
ATOM 1614 C C . ARG A 1 208 ? 4.793 5.663 3.286 1.00 82.00 208 ARG A C 1
ATOM 1616 O O . ARG A 1 208 ? 4.947 6.407 4.245 1.00 82.00 208 ARG A O 1
ATOM 1623 N N . GLY A 1 209 ? 5.688 4.763 2.894 1.00 80.56 209 GLY A N 1
ATOM 1624 C CA . GLY A 1 209 ? 7.050 4.761 3.405 1.00 80.56 209 GLY A CA 1
ATOM 1625 C C . GLY A 1 209 ? 7.861 5.839 2.700 1.00 80.56 209 GLY A C 1
ATOM 1626 O O . GLY A 1 209 ? 7.995 5.801 1.472 1.00 80.56 209 GLY A O 1
ATOM 1627 N N . GLU A 1 210 ? 8.380 6.787 3.462 1.00 82.56 210 GLU A N 1
ATOM 1628 C CA . GLU A 1 210 ? 9.342 7.783 3.004 1.00 82.56 210 GLU A CA 1
ATOM 1629 C C . GLU A 1 210 ? 10.698 7.490 3.639 1.00 82.56 210 GLU A C 1
ATOM 1631 O O . GLU A 1 210 ? 10.781 6.882 4.703 1.00 82.56 210 GLU A O 1
ATOM 1636 N N . LYS A 1 211 ? 11.783 7.820 2.935 1.00 83.81 211 LYS A N 1
ATOM 1637 C CA . LYS A 1 211 ? 13.122 7.560 3.462 1.00 83.81 211 LYS A CA 1
ATOM 1638 C C . LYS A 1 211 ? 13.316 8.457 4.682 1.00 83.81 211 LYS A C 1
ATOM 1640 O O . LYS A 1 211 ? 13.200 9.667 4.532 1.00 83.81 211 LYS A O 1
ATOM 1645 N N . HIS A 1 212 ? 13.613 7.853 5.829 1.00 84.94 212 HIS A N 1
ATOM 1646 C CA . HIS A 1 212 ? 13.854 8.603 7.053 1.00 84.94 212 HIS A CA 1
ATOM 1647 C C . HIS A 1 212 ? 15.076 9.511 6.873 1.00 84.94 212 HIS A C 1
ATOM 1649 O O . HIS A 1 212 ? 16.108 9.075 6.341 1.00 84.94 212 HIS A O 1
ATOM 1655 N N . GLU A 1 213 ? 14.938 10.769 7.280 1.00 83.50 213 GLU A N 1
ATOM 1656 C CA . GLU A 1 213 ? 16.025 11.741 7.335 1.00 83.50 213 GLU A CA 1
ATOM 1657 C C . GLU A 1 213 ? 16.527 11.792 8.780 1.00 83.50 213 GLU A C 1
ATOM 1659 O O . GLU A 1 213 ? 15.830 12.340 9.633 1.00 83.50 213 GLU A O 1
ATOM 1664 N N . PRO A 1 214 ? 17.697 11.192 9.072 1.00 84.31 214 PRO A N 1
ATOM 1665 C CA . PRO A 1 214 ? 18.188 11.095 10.438 1.00 84.31 214 PRO A CA 1
ATOM 1666 C C . PRO A 1 214 ? 18.414 12.478 11.030 1.00 84.31 214 PRO A C 1
ATOM 1668 O O . PRO A 1 214 ? 19.052 13.330 10.406 1.00 84.31 214 PRO A O 1
ATOM 1671 N N . THR A 1 215 ? 17.936 12.672 12.251 1.00 88.12 215 THR A N 1
ATOM 1672 C CA . THR A 1 215 ? 18.256 13.857 13.046 1.00 88.12 215 THR A CA 1
ATOM 1673 C C . THR A 1 215 ? 19.714 13.828 13.514 1.00 88.12 215 THR A C 1
ATOM 1675 O O . THR A 1 215 ? 20.345 12.767 13.572 1.00 88.12 215 THR A O 1
ATOM 1678 N N . ASP A 1 216 ? 20.266 14.989 13.876 1.00 87.88 216 ASP A N 1
ATOM 1679 C CA . ASP A 1 216 ? 21.651 15.087 14.363 1.00 87.88 216 ASP A CA 1
ATOM 1680 C C . ASP A 1 216 ? 21.886 14.179 15.587 1.00 87.88 216 ASP A C 1
ATOM 1682 O O . ASP A 1 216 ? 22.880 13.452 15.645 1.00 87.88 216 ASP A O 1
ATOM 1686 N N . ASP A 1 217 ? 20.917 14.113 16.503 1.00 87.31 217 ASP A N 1
ATOM 1687 C CA . ASP A 1 217 ? 20.959 13.242 17.683 1.00 87.31 217 ASP A CA 1
ATOM 1688 C C . ASP A 1 217 ? 21.003 11.744 17.313 1.00 87.31 217 ASP A C 1
ATOM 1690 O O . ASP A 1 217 ? 21.718 10.947 17.933 1.00 87.31 217 ASP A O 1
ATOM 1694 N N . GLU A 1 218 ? 20.261 11.337 16.280 1.00 89.25 218 GLU A N 1
ATOM 1695 C CA . GLU A 1 218 ? 20.234 9.959 15.778 1.00 89.25 218 GLU A CA 1
ATOM 1696 C C . GLU A 1 218 ? 21.534 9.581 15.058 1.00 89.25 218 GLU A C 1
ATOM 1698 O O . GLU A 1 218 ? 22.010 8.446 15.189 1.00 89.25 218 GLU A O 1
ATOM 1703 N N . LEU A 1 219 ? 22.148 10.529 14.341 1.00 89.00 219 LEU A N 1
ATOM 1704 C CA . LEU A 1 219 ? 23.472 10.358 13.741 1.00 89.00 219 LEU A CA 1
ATOM 1705 C C . LEU A 1 219 ? 24.552 10.201 14.814 1.00 89.00 219 LEU A C 1
ATOM 1707 O O . LEU A 1 219 ? 25.400 9.309 14.708 1.00 89.00 219 LEU A O 1
ATOM 1711 N N . GLU A 1 220 ? 24.505 11.007 15.875 1.00 89.94 220 GLU A N 1
ATOM 1712 C CA . GLU A 1 220 ? 25.412 10.868 17.015 1.00 89.94 220 GLU A CA 1
ATOM 1713 C C . GLU A 1 220 ? 25.243 9.523 17.727 1.00 89.94 220 GLU A C 1
ATOM 1715 O O . GLU A 1 220 ? 26.230 8.883 18.112 1.00 89.94 220 GLU A O 1
ATOM 1720 N N . LEU A 1 221 ? 24.001 9.070 17.911 1.00 90.06 221 LEU A N 1
ATOM 1721 C CA . LEU A 1 221 ? 23.718 7.775 18.521 1.00 90.06 221 LEU A CA 1
ATOM 1722 C C . LEU A 1 221 ? 24.222 6.619 17.646 1.00 90.06 221 LEU A C 1
ATOM 1724 O O . LEU A 1 221 ? 24.828 5.681 18.171 1.00 90.06 221 LEU A O 1
ATOM 1728 N N . GLN A 1 222 ? 24.056 6.712 16.323 1.00 91.00 222 GLN A N 1
ATOM 1729 C CA . GLN A 1 222 ? 24.617 5.737 15.388 1.00 91.00 222 GLN A CA 1
ATOM 1730 C C . GLN A 1 222 ? 26.146 5.701 15.480 1.00 91.00 222 GLN A C 1
ATOM 1732 O O . GLN A 1 222 ? 26.728 4.625 15.614 1.00 91.00 222 GLN A O 1
ATOM 1737 N N . ALA A 1 223 ? 26.798 6.866 15.501 1.00 90.19 223 ALA A N 1
ATOM 1738 C CA . ALA A 1 223 ? 28.247 6.954 15.639 1.00 90.19 223 ALA A CA 1
ATOM 1739 C C . ALA A 1 223 ? 28.740 6.336 16.960 1.00 90.19 223 ALA A C 1
ATOM 1741 O O . ALA A 1 223 ? 29.792 5.694 16.990 1.00 90.19 223 ALA A O 1
ATOM 1742 N N . LYS A 1 224 ? 27.980 6.475 18.056 1.00 91.31 224 LYS A N 1
ATOM 1743 C CA . LYS A 1 224 ? 28.285 5.811 19.335 1.00 91.31 224 LYS A CA 1
ATOM 1744 C C . LYS A 1 224 ? 28.215 4.287 19.212 1.00 91.31 224 LYS A C 1
ATOM 1746 O O . LYS A 1 224 ? 29.106 3.615 19.734 1.00 91.31 224 LYS A O 1
ATOM 1751 N N . TYR A 1 225 ? 27.210 3.738 18.528 1.00 89.81 225 TYR A N 1
ATOM 1752 C CA . TYR A 1 225 ? 27.113 2.292 18.284 1.00 89.81 225 TYR A CA 1
ATOM 1753 C C . TYR A 1 225 ? 28.273 1.777 17.436 1.00 89.81 225 TYR A C 1
ATOM 1755 O O . TYR A 1 225 ? 28.913 0.798 17.824 1.00 89.81 225 TYR A O 1
ATOM 1763 N N . ASP A 1 226 ? 28.608 2.479 16.355 1.00 89.94 226 ASP A N 1
ATOM 1764 C CA . ASP A 1 226 ? 29.712 2.106 15.470 1.00 89.94 226 ASP A CA 1
ATOM 1765 C C . ASP A 1 226 ? 31.056 2.136 16.223 1.00 89.94 226 ASP A C 1
ATOM 1767 O O . ASP A 1 226 ? 31.840 1.187 16.163 1.00 89.94 226 ASP A O 1
ATOM 1771 N N . GLN A 1 227 ? 31.292 3.169 17.042 1.00 91.31 227 GLN A N 1
ATOM 1772 C CA . GLN A 1 227 ? 32.486 3.257 17.890 1.00 91.31 227 GLN A CA 1
ATOM 1773 C C . GLN A 1 227 ? 32.561 2.138 18.935 1.00 91.31 227 GLN A C 1
ATOM 1775 O O . GLN A 1 227 ? 33.649 1.623 19.208 1.00 91.31 227 GLN A O 1
ATOM 1780 N N . GLN A 1 228 ? 31.440 1.774 19.564 1.00 90.25 228 GLN A N 1
ATOM 1781 C CA . GLN A 1 228 ? 31.407 0.682 20.539 1.00 90.25 228 GLN A CA 1
ATOM 1782 C C . GLN A 1 228 ? 31.658 -0.673 19.868 1.00 90.25 228 GLN A C 1
ATOM 1784 O O . GLN A 1 228 ? 32.443 -1.464 20.396 1.00 90.25 228 GLN A O 1
ATOM 1789 N N . ALA A 1 229 ? 31.074 -0.912 18.690 1.00 89.31 229 ALA A N 1
ATOM 1790 C CA . ALA A 1 229 ? 31.321 -2.111 17.896 1.00 89.31 229 ALA A CA 1
ATOM 1791 C C . ALA A 1 229 ? 32.803 -2.219 17.497 1.00 89.31 229 ALA A C 1
ATOM 1793 O O . ALA A 1 229 ? 33.426 -3.259 17.706 1.00 89.31 229 ALA A O 1
ATOM 1794 N N . ASP A 1 230 ? 33.413 -1.132 17.018 1.00 89.62 230 ASP A N 1
ATOM 1795 C CA . ASP A 1 230 ? 34.837 -1.103 16.670 1.00 89.62 230 ASP A CA 1
ATOM 1796 C C . ASP A 1 230 ? 35.744 -1.372 17.875 1.00 89.62 230 ASP A C 1
ATOM 1798 O O . ASP A 1 230 ? 36.738 -2.096 17.768 1.00 89.62 230 ASP A O 1
ATOM 1802 N N . ARG A 1 231 ? 35.411 -0.813 19.044 1.00 91.50 231 ARG A N 1
ATOM 1803 C CA . ARG A 1 231 ? 36.142 -1.085 20.291 1.00 91.50 231 ARG A CA 1
ATOM 1804 C C . ARG A 1 231 ? 36.025 -2.551 20.705 1.00 91.50 231 ARG A C 1
ATOM 1806 O O . ARG A 1 231 ? 37.039 -3.127 21.091 1.00 91.50 231 ARG A O 1
ATOM 1813 N N . ALA A 1 232 ? 34.835 -3.144 20.611 1.00 90.19 232 ALA A N 1
ATOM 1814 C CA . ALA A 1 232 ? 34.610 -4.559 20.903 1.00 90.19 232 ALA A CA 1
ATOM 1815 C C . ALA A 1 232 ? 35.408 -5.459 19.949 1.00 90.19 232 ALA A C 1
ATOM 1817 O O . ALA A 1 232 ? 36.137 -6.340 20.397 1.00 90.19 232 ALA A O 1
ATOM 1818 N N . ARG A 1 233 ? 35.390 -5.146 18.647 1.00 89.00 233 ARG A N 1
ATOM 1819 C CA . ARG A 1 233 ? 36.177 -5.850 17.628 1.00 89.00 233 ARG A CA 1
ATOM 1820 C C . ARG A 1 233 ? 37.681 -5.785 17.900 1.00 89.00 233 ARG A C 1
ATOM 1822 O O . ARG A 1 233 ? 38.362 -6.795 17.788 1.00 89.00 233 ARG A O 1
ATOM 1829 N N . ARG A 1 234 ? 38.215 -4.616 18.279 1.00 90.88 234 ARG A N 1
ATOM 1830 C CA . ARG A 1 234 ? 39.644 -4.461 18.630 1.00 90.88 234 ARG A CA 1
ATOM 1831 C C . ARG A 1 234 ? 40.039 -5.213 19.902 1.00 90.88 234 ARG A C 1
ATOM 1833 O O . ARG A 1 234 ? 41.212 -5.516 20.074 1.00 90.88 234 ARG A O 1
ATOM 1840 N N . ARG A 1 235 ? 39.081 -5.469 20.795 1.00 90.88 235 ARG A N 1
ATOM 1841 C CA . ARG A 1 235 ? 39.263 -6.239 22.033 1.00 90.88 235 ARG A CA 1
ATOM 1842 C C . ARG A 1 235 ? 39.004 -7.737 21.858 1.00 90.88 235 ARG A C 1
ATOM 1844 O O . ARG A 1 235 ? 39.062 -8.451 22.850 1.00 90.88 235 ARG A O 1
ATOM 1851 N N . ASP A 1 236 ? 38.714 -8.183 20.634 1.00 88.50 236 ASP A N 1
ATOM 1852 C CA . ASP A 1 236 ? 38.311 -9.557 20.309 1.00 88.50 236 ASP A CA 1
ATOM 1853 C C . ASP A 1 236 ? 37.067 -10.034 21.095 1.00 88.50 236 ASP A C 1
ATOM 1855 O O . ASP A 1 236 ? 36.825 -11.226 21.277 1.00 88.50 236 ASP A O 1
ATOM 1859 N N . ASP A 1 237 ? 36.237 -9.087 21.551 1.00 89.06 237 ASP A N 1
ATOM 1860 C CA . ASP A 1 237 ? 34.963 -9.365 22.213 1.00 89.06 237 ASP A CA 1
ATOM 1861 C C . ASP A 1 237 ? 33.860 -9.509 21.160 1.00 89.06 237 ASP A C 1
ATOM 1863 O O . ASP A 1 237 ? 33.122 -8.573 20.823 1.00 89.06 237 ASP A O 1
ATOM 1867 N N . TRP A 1 238 ? 33.772 -10.717 20.610 1.00 84.75 238 TRP A N 1
ATOM 1868 C CA . TRP A 1 238 ? 32.794 -11.069 19.585 1.00 84.75 238 TRP A CA 1
ATOM 1869 C C . TRP A 1 238 ? 31.346 -11.022 20.083 1.00 84.75 238 TRP A C 1
ATOM 1871 O O . TRP A 1 238 ? 30.442 -10.761 19.287 1.00 84.75 238 TRP A O 1
ATOM 1881 N N . SER A 1 239 ? 31.111 -11.215 21.383 1.00 87.00 239 SER A N 1
ATOM 1882 C CA . SER A 1 239 ? 29.770 -11.141 21.973 1.00 87.00 239 SER A CA 1
ATOM 1883 C C . SER A 1 239 ? 29.237 -9.707 21.924 1.00 87.00 239 SER A C 1
ATOM 1885 O O . SER A 1 239 ? 28.165 -9.444 21.375 1.00 87.00 239 SER A O 1
ATOM 1887 N N . ALA A 1 240 ? 30.032 -8.743 22.397 1.00 84.88 240 ALA A N 1
ATOM 1888 C CA . ALA A 1 240 ? 29.657 -7.335 22.337 1.00 84.88 240 ALA A CA 1
ATOM 1889 C C . ALA A 1 240 ? 29.585 -6.821 20.888 1.00 84.88 240 ALA A C 1
ATOM 1891 O O . ALA A 1 240 ? 28.623 -6.139 20.526 1.00 84.88 240 ALA A O 1
ATOM 1892 N N . TYR A 1 241 ? 30.554 -7.187 20.040 1.00 87.19 241 TYR A N 1
ATOM 1893 C CA . TYR A 1 241 ? 30.584 -6.773 18.634 1.00 87.19 241 TYR A CA 1
ATOM 1894 C C . TYR A 1 241 ? 29.336 -7.222 17.870 1.00 87.19 241 TYR A C 1
ATOM 1896 O O . TYR A 1 241 ? 28.693 -6.392 17.235 1.00 87.19 241 TYR A O 1
ATOM 1904 N N . THR A 1 242 ? 28.949 -8.497 17.958 1.00 84.94 242 THR A N 1
ATOM 1905 C CA . THR A 1 242 ? 27.788 -9.031 17.218 1.00 84.94 242 THR A CA 1
ATOM 1906 C C . THR A 1 242 ? 26.461 -8.392 17.633 1.00 84.94 242 THR A C 1
ATOM 1908 O O . THR A 1 242 ? 25.573 -8.256 16.797 1.00 84.94 242 THR A O 1
ATOM 1911 N N . SER A 1 243 ? 26.333 -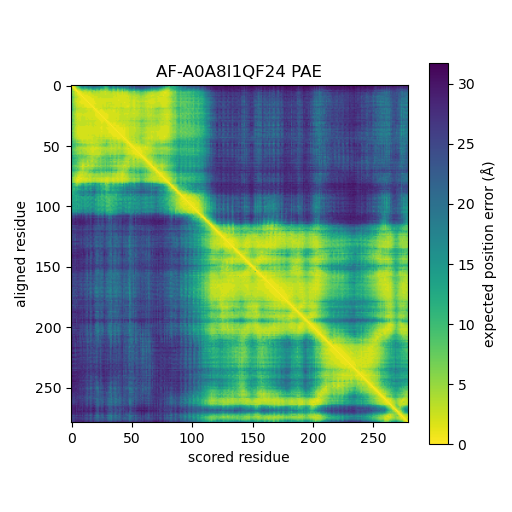7.938 18.884 1.00 85.19 243 SER A N 1
ATOM 1912 C CA . SER A 1 243 ? 25.133 -7.240 19.374 1.00 85.19 243 SER A CA 1
ATOM 1913 C C . SER A 1 243 ? 24.992 -5.789 18.882 1.00 85.19 243 SER A C 1
ATOM 1915 O O . SER A 1 243 ? 23.887 -5.242 18.850 1.00 85.19 243 SER A O 1
ATOM 1917 N N . LEU A 1 244 ? 26.109 -5.153 18.516 1.00 86.31 244 LEU A N 1
ATOM 1918 C CA . LEU A 1 244 ? 26.176 -3.746 18.105 1.00 86.31 244 LEU A CA 1
ATOM 1919 C C . LEU A 1 244 ? 26.373 -3.591 16.597 1.00 86.31 244 LEU A C 1
ATOM 1921 O O . LEU A 1 244 ? 25.922 -2.613 16.003 1.00 86.31 244 LEU A O 1
ATOM 1925 N N . PHE A 1 245 ? 27.036 -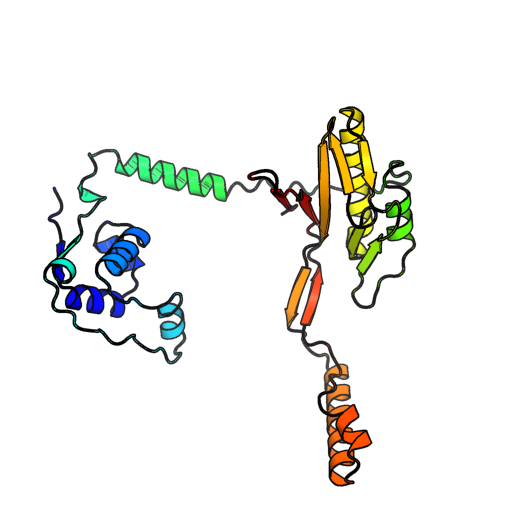4.555 15.966 1.00 80.38 245 PHE A N 1
ATOM 1926 C CA . PHE A 1 245 ? 27.292 -4.562 14.538 1.00 80.38 245 PHE A CA 1
ATOM 1927 C C . PHE A 1 245 ? 25.977 -4.610 13.754 1.00 80.38 245 PHE A C 1
ATOM 1929 O O . PHE A 1 245 ? 25.176 -5.529 13.900 1.00 80.38 245 PHE A O 1
ATOM 1936 N N . GLY A 1 246 ? 25.752 -3.596 12.915 1.00 79.12 246 GLY A N 1
ATOM 1937 C CA . GLY A 1 246 ? 24.522 -3.463 12.132 1.00 79.12 246 GLY A CA 1
ATOM 1938 C C . GLY A 1 246 ? 23.322 -2.930 12.919 1.00 79.12 246 GLY A C 1
ATOM 1939 O O . GLY A 1 246 ? 22.252 -2.762 12.333 1.00 79.12 246 GLY A O 1
ATOM 1940 N N . LYS A 1 247 ? 23.479 -2.611 14.212 1.00 86.50 247 LYS A N 1
ATOM 1941 C CA . LYS A 1 247 ? 22.435 -1.946 14.993 1.00 86.50 247 LYS A CA 1
ATOM 1942 C C . LYS A 1 247 ? 22.220 -0.531 14.457 1.00 86.50 247 LYS A C 1
ATOM 1944 O O . LYS A 1 247 ? 23.148 0.277 14.411 1.00 86.50 247 LYS A O 1
ATOM 1949 N N . LYS A 1 248 ? 20.984 -0.238 14.056 1.00 86.88 248 LYS A N 1
ATOM 1950 C CA . LYS A 1 248 ? 20.562 1.085 13.595 1.00 86.88 248 LYS A CA 1
ATOM 1951 C C . LYS A 1 248 ? 19.979 1.887 14.756 1.00 86.88 248 LYS A C 1
ATOM 1953 O O . LYS A 1 248 ? 19.167 1.363 15.514 1.00 86.88 248 LYS A O 1
ATOM 1958 N N . ALA A 1 249 ? 20.412 3.134 14.897 1.00 85.00 249 ALA A N 1
ATOM 1959 C CA . ALA A 1 249 ? 19.889 4.079 15.881 1.00 85.00 249 ALA A CA 1
ATOM 1960 C C . ALA A 1 249 ? 18.534 4.677 15.470 1.00 85.00 249 ALA A C 1
ATOM 1962 O O . ALA A 1 249 ? 17.783 5.115 16.334 1.00 85.00 249 ALA A O 1
ATOM 1963 N N . TYR A 1 250 ? 18.221 4.642 14.176 1.00 82.81 250 TYR A N 1
ATOM 1964 C CA . TYR A 1 250 ? 17.019 5.207 13.570 1.00 82.81 250 TYR A CA 1
ATOM 1965 C C . TYR A 1 250 ? 16.410 4.227 12.549 1.00 82.81 250 TYR A C 1
ATOM 1967 O O . TYR A 1 250 ? 17.129 3.373 12.009 1.00 82.81 250 TYR A O 1
ATOM 1975 N N . PRO A 1 251 ? 15.094 4.296 12.283 1.00 81.81 251 PRO A N 1
ATOM 1976 C CA . PRO A 1 251 ? 14.453 3.474 11.262 1.00 81.81 251 PRO A CA 1
ATOM 1977 C C . PRO A 1 251 ? 14.926 3.867 9.855 1.00 81.81 251 PRO A C 1
ATOM 1979 O O . PRO A 1 251 ? 15.271 5.009 9.590 1.00 81.81 251 PRO A O 1
ATOM 1982 N N . GLU A 1 252 ? 14.925 2.931 8.905 1.00 82.44 252 GLU A N 1
ATOM 1983 C CA . GLU A 1 252 ? 15.287 3.257 7.511 1.00 82.44 252 GLU A CA 1
ATOM 1984 C C . GLU A 1 252 ? 14.175 4.022 6.771 1.00 82.44 252 GLU A C 1
ATOM 1986 O O . GLU A 1 252 ? 14.427 4.693 5.765 1.00 82.44 252 GLU A O 1
ATOM 1991 N N . ILE A 1 253 ? 12.935 3.884 7.245 1.00 83.00 253 ILE A N 1
ATOM 1992 C CA . ILE A 1 253 ? 11.722 4.376 6.594 1.00 83.00 253 ILE A CA 1
ATOM 1993 C C . ILE A 1 253 ? 10.793 4.968 7.653 1.00 83.00 253 ILE A C 1
ATOM 1995 O O . ILE A 1 253 ? 10.434 4.275 8.607 1.00 83.00 253 ILE A O 1
ATOM 1999 N N . ASP A 1 254 ? 10.333 6.192 7.411 1.00 79.69 254 ASP A N 1
ATOM 2000 C CA . ASP A 1 254 ? 9.227 6.805 8.137 1.00 79.69 254 ASP A CA 1
ATOM 2001 C C . ASP A 1 254 ? 7.905 6.471 7.456 1.00 79.69 254 ASP A C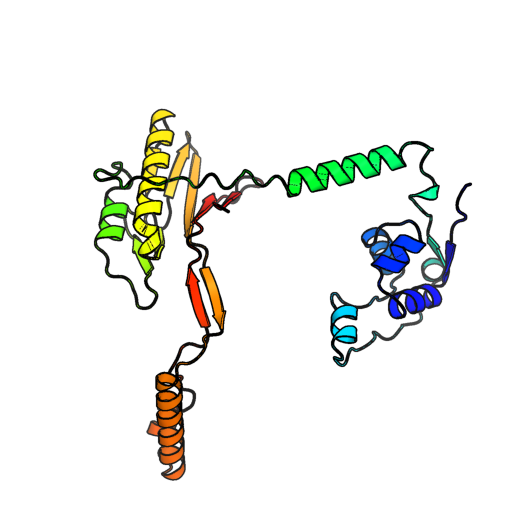 1
ATOM 2003 O O . ASP A 1 254 ? 7.744 6.604 6.239 1.00 79.69 254 ASP A O 1
ATOM 2007 N N . ILE A 1 255 ? 6.928 6.023 8.242 1.00 81.25 255 ILE A N 1
ATOM 2008 C CA . ILE A 1 255 ? 5.588 5.735 7.741 1.00 81.25 255 ILE A CA 1
ATOM 2009 C C . ILE A 1 255 ? 4.754 7.002 7.887 1.00 81.25 255 ILE A C 1
ATOM 2011 O O . ILE A 1 255 ? 4.276 7.337 8.970 1.00 81.25 255 ILE A O 1
ATOM 2015 N N . VAL A 1 256 ? 4.533 7.684 6.768 1.00 79.75 256 VAL A N 1
ATOM 2016 C CA . VAL A 1 256 ? 3.662 8.853 6.701 1.00 79.75 256 VAL A CA 1
ATOM 2017 C C . VAL A 1 256 ? 2.241 8.387 6.390 1.00 79.75 256 VAL A C 1
ATOM 2019 O O . VAL A 1 256 ? 1.955 7.867 5.308 1.00 79.75 256 VAL A O 1
ATOM 2022 N N . TYR A 1 257 ? 1.326 8.561 7.346 1.00 80.25 257 TYR A N 1
ATOM 2023 C CA . TYR A 1 257 ? -0.104 8.327 7.115 1.00 80.25 257 TYR A CA 1
ATOM 2024 C C . TYR A 1 257 ? -0.723 9.537 6.418 1.00 80.25 257 TYR A C 1
ATOM 2026 O O . TYR A 1 257 ? -0.621 10.662 6.901 1.00 80.25 257 TYR A O 1
ATOM 2034 N N . SER A 1 258 ? -1.361 9.309 5.275 1.00 75.56 258 SER A N 1
ATOM 2035 C CA . SER A 1 258 ? -1.913 10.388 4.445 1.00 75.56 258 SER A CA 1
ATOM 2036 C C . SER A 1 258 ? -3.265 10.919 4.931 1.00 75.56 258 SER A C 1
ATOM 2038 O O . SER A 1 258 ? -3.754 11.902 4.386 1.00 75.56 258 SER A O 1
ATOM 2040 N N . GLY A 1 259 ? -3.903 10.271 5.912 1.00 78.88 259 GLY A N 1
ATOM 2041 C CA . GLY A 1 259 ? -5.285 10.570 6.291 1.00 78.88 259 GLY A CA 1
ATOM 2042 C C . GLY A 1 259 ? -6.330 9.982 5.340 1.00 78.88 259 GLY A C 1
ATOM 2043 O O . GLY A 1 259 ? -7.505 9.969 5.700 1.00 78.88 259 GLY A O 1
ATOM 2044 N N . GLN A 1 260 ? -5.928 9.475 4.166 1.00 83.38 260 GLN A N 1
ATOM 2045 C CA . GLN A 1 260 ? -6.838 8.890 3.181 1.00 83.38 260 GLN A CA 1
ATOM 2046 C C . GLN A 1 260 ? -7.349 7.524 3.646 1.00 83.38 260 GLN A C 1
ATOM 2048 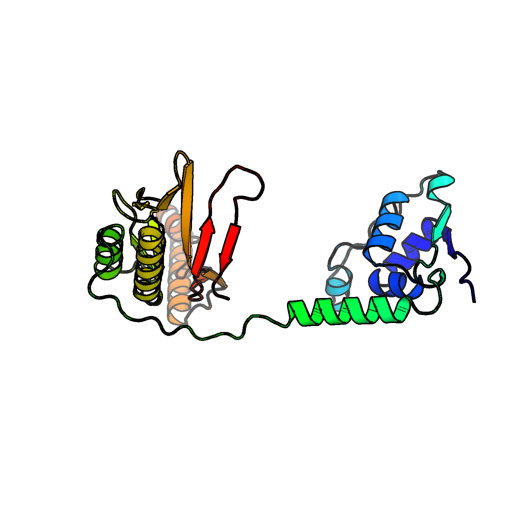O O . GLN A 1 260 ? -6.563 6.601 3.890 1.00 83.38 260 GLN A O 1
ATOM 2053 N N . LEU A 1 261 ? -8.666 7.385 3.752 1.00 85.69 261 LEU A N 1
ATOM 2054 C CA . LEU A 1 261 ? -9.351 6.150 4.099 1.00 85.69 261 LEU A CA 1
ATOM 2055 C C . LEU A 1 261 ? -9.671 5.340 2.845 1.00 85.69 261 LEU A C 1
ATOM 2057 O O . LEU A 1 261 ? -10.310 5.804 1.902 1.00 85.69 261 LEU A O 1
ATOM 2061 N N . VAL A 1 262 ? -9.261 4.078 2.871 1.00 86.31 262 VAL A N 1
ATOM 2062 C CA . VAL A 1 262 ? -9.526 3.097 1.826 1.00 86.31 262 VAL A CA 1
ATOM 2063 C C . VAL A 1 262 ? -10.550 2.100 2.349 1.00 86.31 262 VAL A C 1
ATOM 2065 O O . VAL A 1 262 ? -10.285 1.357 3.292 1.00 86.31 262 VAL A O 1
ATOM 2068 N N . PHE A 1 263 ? -11.715 2.075 1.713 1.00 86.50 263 PHE A N 1
ATOM 2069 C CA . PHE A 1 263 ? -12.772 1.097 1.931 1.00 86.50 263 PHE A CA 1
ATOM 2070 C C . PHE A 1 263 ? -12.651 -0.008 0.879 1.00 86.50 263 PHE A C 1
ATOM 2072 O O . PHE A 1 263 ? -12.796 0.237 -0.321 1.00 86.50 263 PHE A O 1
ATOM 2079 N N . SER A 1 264 ? -12.372 -1.233 1.313 1.00 84.06 264 SER A N 1
ATOM 2080 C CA . SER A 1 264 ? -12.193 -2.380 0.424 1.00 84.06 264 SER A CA 1
ATOM 2081 C C . SER A 1 264 ? -13.242 -3.443 0.704 1.00 84.06 264 SER A C 1
ATOM 2083 O O . SER A 1 264 ? -13.283 -4.004 1.793 1.00 84.06 264 SER A O 1
ATOM 2085 N N . VAL A 1 265 ? -14.045 -3.768 -0.306 1.00 84.69 265 VAL A N 1
ATOM 2086 C CA . VAL A 1 265 ? -14.948 -4.920 -0.282 1.00 84.69 265 VAL A CA 1
ATOM 2087 C C . VAL A 1 265 ? -14.162 -6.158 -0.695 1.00 84.69 265 VAL A C 1
ATOM 2089 O O . VAL A 1 265 ? -13.584 -6.210 -1.786 1.00 84.69 265 VAL A O 1
ATOM 2092 N N . GLU A 1 266 ? -14.122 -7.152 0.185 1.00 75.12 266 GLU A N 1
ATOM 2093 C CA . GLU A 1 266 ? -13.508 -8.448 -0.070 1.00 75.12 266 GLU A CA 1
ATOM 2094 C C . GLU A 1 266 ? -14.503 -9.360 -0.794 1.00 75.12 266 GLU A C 1
ATOM 2096 O O . GLU A 1 266 ? -15.676 -9.456 -0.441 1.00 75.12 266 GLU A O 1
ATOM 2101 N N . GLY A 1 267 ? -14.032 -10.058 -1.826 1.00 63.31 267 GLY A N 1
ATOM 2102 C CA . GLY A 1 267 ? -14.844 -11.019 -2.558 1.00 63.31 267 GLY A CA 1
ATOM 2103 C C . GLY A 1 267 ? -13.988 -11.883 -3.470 1.00 63.31 267 GLY A C 1
ATOM 2104 O O . GLY A 1 267 ? -13.147 -11.369 -4.209 1.00 63.31 267 GLY A O 1
ATOM 2105 N N . TYR A 1 268 ? -14.200 -13.199 -3.412 1.00 55.31 268 TYR A N 1
ATOM 2106 C CA . TYR A 1 268 ? -13.509 -14.181 -4.258 1.00 55.31 268 TYR A CA 1
ATOM 2107 C C . TYR A 1 268 ? -14.181 -14.367 -5.633 1.00 55.31 268 TYR A C 1
ATOM 2109 O O . TYR A 1 268 ? -13.627 -15.036 -6.502 1.00 55.31 268 TYR A O 1
ATOM 2117 N N . SER A 1 269 ? -15.349 -13.755 -5.861 1.00 54.06 269 SER A N 1
ATOM 2118 C CA . SER A 1 269 ? -16.077 -13.789 -7.133 1.00 54.06 269 SER A CA 1
ATOM 2119 C C . SER A 1 269 ? -15.736 -12.592 -8.032 1.00 54.06 269 SER A C 1
ATOM 2121 O O . SER A 1 269 ? -15.485 -11.472 -7.572 1.00 54.06 269 SER A O 1
ATOM 2123 N N . HIS A 1 270 ? -15.705 -12.827 -9.349 1.00 43.88 270 HIS A N 1
ATOM 2124 C CA . HIS A 1 270 ? -15.417 -11.795 -10.348 1.00 43.88 270 HIS A CA 1
ATOM 2125 C C . HIS A 1 270 ? -16.381 -10.603 -10.222 1.00 43.88 270 HIS A C 1
ATOM 2127 O O . HIS A 1 270 ? -17.594 -10.759 -10.308 1.00 43.88 270 HIS A O 1
ATOM 2133 N N . GLY A 1 271 ? -15.822 -9.402 -10.037 1.00 58.91 271 GLY A N 1
ATOM 2134 C CA . GLY A 1 271 ? -16.564 -8.136 -9.985 1.00 58.91 271 GLY A CA 1
ATOM 2135 C C . GLY A 1 271 ? -16.970 -7.646 -8.589 1.00 58.91 271 GLY A C 1
ATOM 2136 O O . GLY A 1 271 ? -17.339 -6.475 -8.468 1.00 58.91 271 GLY A O 1
ATOM 2137 N N . LEU A 1 272 ? -16.861 -8.483 -7.547 1.00 64.06 272 LEU A N 1
ATOM 2138 C CA . LEU A 1 272 ? -17.244 -8.113 -6.176 1.00 64.06 272 LEU A CA 1
ATOM 2139 C C . LEU A 1 272 ? -16.134 -7.359 -5.429 1.00 64.06 272 LEU A C 1
ATOM 2141 O O . LEU A 1 272 ? -16.420 -6.480 -4.619 1.00 64.06 272 LEU A O 1
ATOM 2145 N N . ARG A 1 273 ? -14.862 -7.653 -5.739 1.00 76.06 273 ARG A N 1
ATOM 2146 C CA . ARG A 1 273 ? -13.729 -6.915 -5.172 1.00 76.06 273 ARG A CA 1
ATOM 2147 C C . ARG A 1 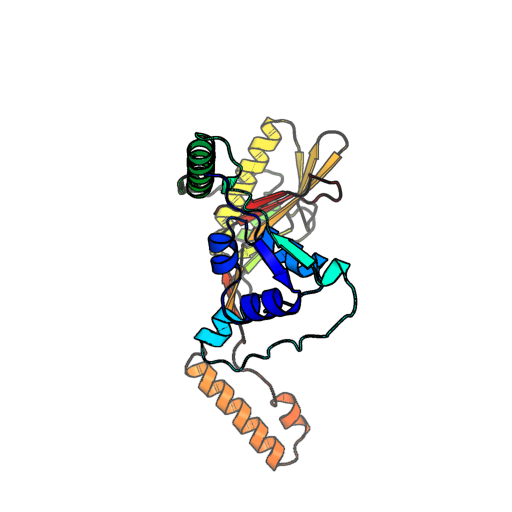273 ? -13.710 -5.496 -5.726 1.00 76.06 273 ARG A C 1
ATOM 2149 O O . ARG A 1 273 ? -13.373 -5.276 -6.891 1.00 76.06 273 ARG A O 1
ATOM 2156 N N . ARG A 1 274 ? -14.048 -4.536 -4.873 1.00 80.94 274 ARG A N 1
ATOM 2157 C CA . ARG A 1 274 ? -13.995 -3.107 -5.179 1.00 80.94 274 ARG A CA 1
ATOM 2158 C C . ARG A 1 274 ? -13.301 -2.371 -4.052 1.00 80.94 274 ARG A C 1
ATOM 2160 O O . ARG A 1 274 ? -13.505 -2.679 -2.882 1.00 80.94 274 ARG A O 1
ATOM 2167 N N . THR A 1 275 ? -12.500 -1.391 -4.430 1.00 82.06 275 THR A N 1
ATOM 2168 C CA . THR A 1 275 ? -11.763 -0.550 -3.497 1.00 82.06 275 THR A CA 1
ATOM 2169 C C . THR A 1 275 ? -12.116 0.893 -3.799 1.00 82.06 275 THR A C 1
ATOM 2171 O O . THR A 1 275 ? -12.059 1.317 -4.953 1.00 82.06 275 THR A O 1
ATOM 2174 N N . PHE A 1 276 ? -12.510 1.615 -2.763 1.00 82.88 276 PHE A N 1
ATOM 2175 C CA . PHE A 1 276 ? -12.910 3.010 -2.810 1.00 82.88 276 PHE A CA 1
ATOM 2176 C C . PHE A 1 276 ? -11.957 3.776 -1.898 1.00 82.88 276 PHE A C 1
ATOM 2178 O O . PHE A 1 276 ? -11.726 3.356 -0.767 1.00 82.88 276 PHE A O 1
ATOM 2185 N N . ALA A 1 277 ? -11.374 4.853 -2.406 1.00 81.50 277 ALA A N 1
ATOM 2186 C CA . ALA A 1 277 ? -10.555 5.768 -1.629 1.00 81.50 277 ALA A CA 1
ATOM 2187 C C . ALA A 1 277 ? -11.244 7.132 -1.614 1.00 81.50 277 ALA A C 1
ATOM 2189 O O . ALA A 1 277 ? -11.987 7.467 -2.536 1.00 81.50 277 ALA A O 1
ATOM 2190 N N . ASP A 1 278 ? -11.011 7.889 -0.558 1.00 73.06 278 ASP A N 1
ATOM 2191 C CA . ASP A 1 278 ? -11.530 9.237 -0.339 1.00 73.06 278 ASP A CA 1
ATOM 2192 C C . ASP A 1 278 ? -10.673 10.341 -0.996 1.00 73.06 278 ASP A C 1
ATOM 2194 O O . ASP A 1 278 ? -10.743 11.491 -0.565 1.00 73.06 278 ASP A O 1
ATOM 2198 N N . GLY A 1 279 ? -9.888 10.003 -2.032 1.00 57.00 279 GLY A N 1
ATOM 2199 C CA . GLY A 1 279 ? -9.048 10.919 -2.816 1.00 57.00 279 GLY A CA 1
ATOM 2200 C C . GLY A 1 279 ? -8.630 10.368 -4.176 1.00 57.00 279 GLY A C 1
ATOM 2201 O O . GLY A 1 279 ? -8.885 9.170 -4.453 1.00 57.00 279 GLY A O 1
#

Solvent-accessible surface area (backbone atoms only — not comparable to full-atom values): 15962 Å² total; per-residue (Å²): 127,79,64,76,68,46,75,39,42,44,64,57,52,35,52,49,45,74,72,43,60,55,64,57,53,14,57,78,50,36,42,49,47,68,56,49,51,51,51,29,57,76,42,70,37,80,66,74,58,94,58,44,70,59,38,49,74,69,70,44,94,76,84,79,78,82,86,76,90,70,101,39,77,71,43,39,56,40,76,48,64,34,64,61,49,72,54,62,93,66,54,65,57,55,52,52,51,53,51,50,49,54,48,49,61,66,69,57,57,77,75,84,70,79,75,82,76,63,85,64,89,80,54,44,83,61,43,37,57,24,46,52,33,44,73,69,45,74,55,48,102,79,42,35,20,54,20,70,40,90,50,11,43,29,35,56,37,43,58,90,44,41,59,57,50,45,30,50,51,32,54,50,50,53,57,35,42,77,71,73,33,50,64,43,33,69,6,69,28,29,32,37,43,59,86,96,46,74,46,38,33,44,56,41,52,46,66,43,81,41,77,48,78,79,49,74,70,39,49,52,48,31,53,51,37,53,53,51,20,52,51,22,54,76,67,71,34,60,71,62,16,64,73,31,56,87,58,69,64,61,69,76,54,39,75,49,69,70,77,40,47,32,42,34,36,54,50,95,53,93,86,54,54,46,74,48,60,79,116

Radius of gyration: 29.76 Å; Cα contacts (8 Å, |Δi|>4): 388; chains: 1; bounding box: 72×35×75 Å

Mean predicted aligned error: 15.83 Å

Nearest PDB structures (foldseek):
  2wr9-assembly2_C  TM=3.257E-01  e=1.698E+00  Burkholderia cenocepacia J2315
  2xi8-assembly1_A  TM=4.189E-01  e=6.687E+00  Enterococcus faecalis